Protein AF-A0A812F2Q0-F1 (afdb_monomer)

pLDDT: mean 74.79, std 16.37, range [39.97, 95.19]

Solvent-accessible surface area (backbone atoms only — not comparable to full-atom values): 11753 Å² total; per-residue (Å²): 131,86,76,84,77,70,73,74,74,80,70,52,67,47,56,51,22,50,25,50,19,53,55,35,49,73,69,35,45,65,54,72,60,91,47,70,68,52,41,53,55,41,50,51,34,50,45,52,21,32,53,25,49,45,48,27,52,53,47,52,49,52,57,48,33,75,75,66,60,50,42,36,89,92,29,67,88,45,78,81,15,58,48,97,73,57,82,46,82,66,73,63,17,56,51,49,48,62,59,44,50,40,46,50,74,87,64,98,86,53,85,76,64,73,84,68,44,54,56,53,52,47,50,50,51,36,54,36,46,77,72,57,79,58,78,42,79,56,94,86,22,41,37,41,77,41,80,47,68,81,55,98,85,46,73,48,77,48,75,50,73,40,61,31,55,26,63,54,55,46,50,58,49,53,51,53,51,50,50,52,42,54,55,43,26,77,78,38,77,85,58,74,85,75,80,57,82,76,87,125

Mean predicted aligned error: 9.89 Å

Foldseek 3Di:
DDPPPPPPPPPDLLLVLLLQLVQLLVQAFFADDPDPVNVVSNLVSLLSNLVSLLSSQLSVLVVCCVPLVQFDPVCSLPLVRGDPPCPDPDPSSVLSVLLNQQSDDDDPPDDPPVVRHCSLVSSQLNVDSVVDDQWDADPQWTKGWGWDDPDPPDIDIDIDIGRTRSVVSVSSSVSSLVSSQVNVCVVPVPDDRDNDHPPD

Nearest PDB structures (foldseek):
  5vxj-assembly3_E  TM=2.553E-01  e=5.511E-01  Shigella flexneri
  7x8v-assembly5_E  TM=3.077E-01  e=9.193E+00  Oryza sativa Japonica Group

Secondary structure (DSSP, 8-state):
------------HHHHHHHHHHHHHHHS-SS--SSHHHHHHHHHHHHHHHHHHHHHHHHHHHHHHHHH--B-TTTTTSGGGB-S-----SHHHHHHHHHHHTTPPPPTTS---TTT--HHHHHHHHHHHHHS---EEETTEEEEEEEEESSSS-EEEEEEEES-HHHHHHHHHHHHHHHHHHHHHHH-TT----------

Sequence (200 aa):
MPENSKLRQKVDPLTFKITAANYVLTNIAKKLPNNIAEKNNLELHVQEFLFFASGAIEVIKREINSRFEIFDKENVFYIYGLKKRLLDDGIQGKIKETISNYFST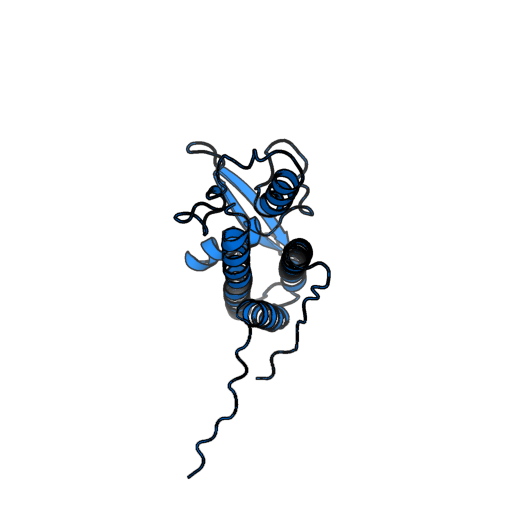PEYNYELDTKNSSLWRLQTLRNQAMHGNIIKIIRNKLHFKYTIRTDKEHVIIFVESTENPYRYFKQLFDELCNFIINTKKIMNSNYKLKIKPLQI

Organism: NCBI:txid1407055

Structure (mmCIF, N/CA/C/O backbone):
data_AF-A0A812F2Q0-F1
#
_entry.id   AF-A0A812F2Q0-F1
#
loop_
_atom_site.group_PDB
_atom_site.id
_atom_site.type_symbol
_atom_site.label_atom_id
_atom_site.label_alt_id
_atom_site.label_comp_id
_atom_site.label_asym_id
_atom_site.label_entity_id
_atom_site.label_seq_id
_atom_site.pdbx_PDB_ins_code
_atom_site.Cartn_x
_atom_site.Cartn_y
_atom_site.Cartn_z
_atom_site.occupancy
_atom_site.B_iso_or_equiv
_atom_site.auth_seq_id
_atom_site.auth_comp_id
_atom_site.auth_asym_id
_atom_site.auth_atom_id
_atom_site.pdbx_PDB_model_num
ATOM 1 N N . MET A 1 1 ? 6.100 -42.824 22.167 1.00 42.69 1 MET A N 1
ATOM 2 C CA . MET A 1 1 ? 6.986 -41.905 21.418 1.00 42.69 1 MET A CA 1
ATOM 3 C C . MET A 1 1 ? 6.477 -40.494 21.664 1.00 42.69 1 MET A C 1
ATOM 5 O O . MET A 1 1 ? 5.283 -40.302 21.476 1.00 42.69 1 MET A O 1
ATOM 9 N N . PRO A 1 2 ? 7.286 -39.540 22.151 1.00 40.69 2 PRO A N 1
ATOM 10 C CA . PRO A 1 2 ? 6.815 -38.173 22.312 1.00 40.69 2 PRO A CA 1
ATOM 11 C C . PRO A 1 2 ? 6.783 -37.523 20.927 1.00 40.69 2 PRO A C 1
ATOM 13 O O . PRO A 1 2 ? 7.822 -37.309 20.304 1.00 40.69 2 PRO A O 1
ATOM 16 N N . GLU A 1 3 ? 5.582 -37.281 20.411 1.00 45.69 3 GLU A N 1
ATOM 17 C CA . GLU A 1 3 ? 5.403 -36.515 19.185 1.00 45.69 3 GLU A CA 1
ATOM 18 C C . GLU A 1 3 ? 5.940 -35.100 19.394 1.00 45.69 3 GLU A C 1
ATOM 20 O O . GLU A 1 3 ? 5.649 -34.434 20.388 1.00 45.69 3 GLU A O 1
ATOM 25 N N . ASN A 1 4 ? 6.758 -34.668 18.439 1.00 45.00 4 ASN A N 1
ATOM 26 C CA . ASN A 1 4 ? 7.365 -33.351 18.357 1.00 45.00 4 ASN A CA 1
ATOM 27 C C . ASN A 1 4 ? 6.297 -32.245 18.341 1.00 45.00 4 ASN A C 1
ATOM 29 O O . ASN A 1 4 ? 5.974 -31.687 17.293 1.00 45.00 4 ASN A O 1
ATOM 33 N N . SER A 1 5 ? 5.817 -31.844 19.515 1.00 44.44 5 SER A N 1
ATOM 34 C CA . SER A 1 5 ? 5.114 -30.585 19.745 1.00 44.44 5 SER A CA 1
ATOM 35 C C . SER A 1 5 ? 6.112 -29.422 19.734 1.00 44.44 5 SER A C 1
ATOM 37 O O . SER A 1 5 ? 6.176 -28.593 20.641 1.00 44.44 5 SER A O 1
ATOM 39 N N . LYS A 1 6 ? 6.900 -29.304 18.656 1.00 46.91 6 LYS A N 1
ATOM 40 C CA . LYS A 1 6 ? 7.473 -28.008 18.301 1.00 46.91 6 LYS A CA 1
ATOM 41 C C . LYS A 1 6 ? 6.288 -27.131 17.931 1.00 46.91 6 LYS A C 1
ATOM 43 O O . LYS A 1 6 ? 5.800 -27.184 16.806 1.00 46.91 6 LYS A O 1
ATOM 48 N N . LEU A 1 7 ? 5.800 -26.393 18.929 1.00 44.78 7 LEU A N 1
ATOM 49 C CA . LEU A 1 7 ? 4.941 -25.224 18.813 1.00 44.78 7 LEU A CA 1
ATOM 50 C C . LEU A 1 7 ? 5.242 -24.537 17.479 1.00 44.78 7 LEU A C 1
ATOM 52 O O . LEU A 1 7 ? 6.236 -23.819 17.363 1.00 44.78 7 LEU A O 1
ATOM 56 N N . ARG A 1 8 ? 4.406 -24.768 16.457 1.00 48.12 8 ARG A N 1
ATOM 57 C CA . ARG A 1 8 ? 4.365 -23.868 15.307 1.00 48.12 8 ARG A CA 1
ATOM 58 C C . ARG A 1 8 ? 3.997 -22.532 15.924 1.00 48.12 8 ARG A C 1
ATOM 60 O O . ARG A 1 8 ? 2.848 -22.353 16.325 1.00 48.12 8 ARG A O 1
ATOM 67 N N . GLN A 1 9 ? 4.976 -21.643 16.104 1.00 51.03 9 GLN A N 1
ATOM 68 C CA . GLN A 1 9 ? 4.694 -20.275 16.510 1.00 51.03 9 GLN A CA 1
ATOM 69 C C . GLN A 1 9 ? 3.650 -19.770 15.526 1.00 51.03 9 GLN A C 1
ATOM 71 O O . GLN A 1 9 ? 3.905 -19.691 14.325 1.00 51.03 9 GLN A O 1
ATOM 76 N N . LYS A 1 10 ? 2.436 -19.541 16.025 1.00 62.75 10 LYS A N 1
ATOM 77 C CA . LYS A 1 10 ? 1.332 -19.040 15.222 1.00 62.75 10 LYS A CA 1
ATOM 78 C C . LYS A 1 10 ? 1.713 -17.608 14.871 1.00 62.75 10 LYS A C 1
ATOM 80 O O . LYS A 1 10 ? 1.529 -16.704 15.680 1.00 62.75 10 LYS A O 1
ATOM 85 N N . VAL A 1 11 ? 2.369 -17.432 13.725 1.00 69.06 11 VAL A N 1
ATOM 86 C CA . VAL A 1 11 ? 2.773 -16.111 13.252 1.00 69.06 11 VAL A CA 1
ATOM 87 C C . VAL A 1 11 ? 1.492 -15.339 12.985 1.00 69.06 11 VAL A C 1
ATOM 89 O O . VAL A 1 11 ? 0.628 -15.787 12.232 1.00 69.06 11 VAL A O 1
ATOM 92 N N . ASP A 1 12 ? 1.357 -14.202 13.656 1.00 86.31 12 ASP A N 1
ATOM 93 C CA . ASP A 1 12 ? 0.260 -13.272 13.438 1.00 86.31 12 ASP A CA 1
ATOM 94 C C . ASP A 1 12 ? 0.170 -12.920 11.935 1.00 86.31 12 ASP A C 1
ATOM 96 O O . ASP A 1 12 ? 1.178 -12.493 11.358 1.00 86.31 12 ASP A O 1
ATOM 100 N N . PRO A 1 13 ? -0.992 -13.107 11.274 1.00 89.25 13 PRO A N 1
ATOM 101 C CA . PRO A 1 13 ? -1.121 -12.902 9.833 1.00 89.25 13 PRO A CA 1
ATOM 102 C C . PRO A 1 13 ? -0.697 -11.506 9.377 1.00 89.25 13 PRO A C 1
ATOM 104 O O . PRO A 1 13 ? -0.083 -11.371 8.320 1.00 89.25 13 PRO A O 1
ATOM 107 N N . LEU A 1 14 ? -0.984 -10.473 10.175 1.00 89.94 14 LEU A N 1
ATOM 108 C CA . LEU A 1 14 ? -0.588 -9.102 9.867 1.00 89.94 14 LEU A CA 1
ATOM 109 C C . LEU A 1 14 ? 0.938 -8.961 9.881 1.00 89.94 14 LEU A C 1
ATOM 111 O O . LEU A 1 14 ? 1.524 -8.458 8.924 1.00 89.94 14 LEU A O 1
ATOM 115 N N . THR A 1 15 ? 1.583 -9.468 10.932 1.00 89.69 15 THR A N 1
ATOM 116 C CA . THR A 1 15 ? 3.045 -9.491 11.062 1.00 89.69 15 THR A CA 1
ATOM 117 C C . THR A 1 15 ? 3.696 -10.231 9.895 1.00 89.69 15 THR A C 1
ATOM 119 O O . THR A 1 15 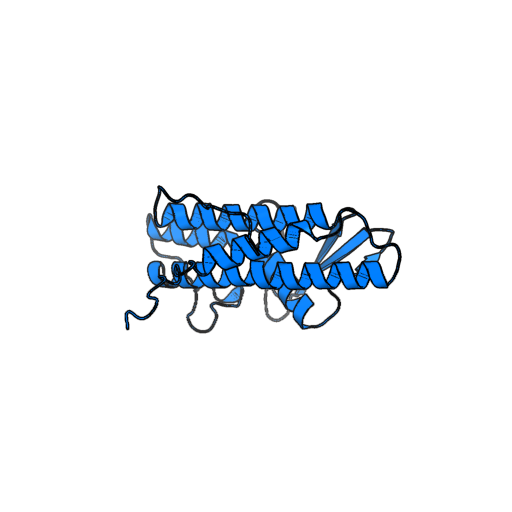? 4.632 -9.709 9.295 1.00 89.69 15 THR A O 1
ATOM 122 N N . PHE A 1 16 ? 3.167 -11.397 9.510 1.00 91.19 16 PHE A N 1
ATOM 123 C CA . PHE A 1 16 ? 3.653 -12.133 8.341 1.00 91.19 16 PHE A CA 1
ATOM 124 C C . PHE A 1 16 ? 3.562 -11.296 7.058 1.00 91.19 16 PHE A C 1
ATOM 126 O O . PHE A 1 16 ? 4.553 -11.173 6.340 1.00 91.19 16 PHE A O 1
ATOM 133 N N . LYS A 1 17 ? 2.400 -10.687 6.780 1.00 93.44 17 LYS A N 1
ATOM 134 C CA . LYS A 1 17 ? 2.189 -9.882 5.566 1.00 93.44 17 LYS A CA 1
ATOM 135 C C . LYS A 1 17 ? 3.136 -8.683 5.496 1.00 93.44 17 LYS A C 1
ATOM 137 O O . LYS A 1 17 ? 3.714 -8.439 4.442 1.00 93.44 17 LYS A O 1
ATOM 142 N N . ILE A 1 18 ? 3.335 -7.972 6.605 1.00 93.12 18 ILE A N 1
ATOM 143 C CA . ILE A 1 18 ? 4.242 -6.815 6.663 1.00 93.12 18 ILE A CA 1
ATOM 144 C C . ILE A 1 18 ? 5.696 -7.254 6.480 1.00 93.12 18 ILE A C 1
ATOM 146 O O . ILE A 1 18 ? 6.428 -6.643 5.706 1.00 93.12 18 ILE A O 1
ATOM 150 N N . THR A 1 19 ? 6.118 -8.320 7.164 1.00 92.56 19 THR A N 1
ATOM 151 C CA . THR A 1 19 ? 7.482 -8.846 7.047 1.00 92.56 19 THR A CA 1
ATOM 152 C C . THR A 1 19 ? 7.767 -9.352 5.630 1.00 92.56 19 THR A C 1
ATOM 154 O O . THR A 1 19 ? 8.831 -9.049 5.092 1.00 92.56 19 THR A O 1
ATOM 157 N N . ALA A 1 20 ? 6.815 -10.032 4.986 1.00 93.94 20 ALA A N 1
ATOM 158 C CA . ALA A 1 20 ? 6.937 -10.469 3.595 1.00 93.94 20 ALA A CA 1
ATOM 159 C C . ALA A 1 20 ? 6.982 -9.290 2.610 1.00 93.94 20 ALA A C 1
ATOM 161 O O . ALA A 1 20 ? 7.861 -9.248 1.753 1.00 93.94 20 ALA A O 1
ATOM 162 N N . ALA A 1 21 ? 6.107 -8.291 2.769 1.00 94.44 21 ALA A N 1
ATOM 163 C CA . ALA A 1 21 ? 6.141 -7.078 1.952 1.00 94.44 21 ALA A CA 1
ATOM 164 C C . ALA A 1 21 ? 7.482 -6.338 2.087 1.00 94.44 21 ALA A C 1
ATOM 166 O O . ALA A 1 21 ? 8.062 -5.937 1.082 1.00 94.44 21 ALA A O 1
ATOM 167 N N . ASN A 1 22 ? 8.011 -6.214 3.309 1.00 95.19 22 ASN A N 1
ATOM 168 C CA . ASN A 1 22 ? 9.321 -5.609 3.546 1.00 95.19 22 ASN A CA 1
ATOM 169 C C . ASN A 1 22 ? 10.452 -6.404 2.881 1.00 95.19 22 ASN A C 1
ATOM 171 O O . ASN A 1 22 ? 11.348 -5.810 2.293 1.00 95.19 22 ASN A O 1
ATOM 175 N N . TYR A 1 23 ? 10.412 -7.737 2.955 1.00 94.38 23 TYR A N 1
ATOM 176 C CA . TYR A 1 23 ? 11.397 -8.593 2.294 1.00 94.38 23 TYR A CA 1
ATOM 177 C C . TYR A 1 23 ? 11.394 -8.375 0.775 1.00 94.38 23 TYR A C 1
ATOM 179 O O . TYR A 1 23 ? 12.430 -8.050 0.200 1.00 94.38 23 TYR A O 1
ATOM 187 N N . VAL A 1 24 ? 10.224 -8.445 0.133 1.00 94.62 24 VAL A N 1
ATOM 188 C CA . VAL A 1 24 ? 10.102 -8.225 -1.317 1.00 94.62 24 VAL A CA 1
ATOM 189 C C . VAL A 1 24 ? 10.513 -6.803 -1.707 1.00 94.62 24 VAL A C 1
ATOM 191 O O . VAL A 1 24 ? 11.194 -6.615 -2.713 1.00 94.62 24 VAL A O 1
ATOM 194 N N . LEU A 1 25 ? 10.177 -5.797 -0.891 1.00 94.94 25 LEU A N 1
ATOM 195 C CA . LEU A 1 25 ? 10.596 -4.412 -1.112 1.00 94.94 25 LEU A CA 1
ATOM 196 C C . LEU A 1 25 ? 12.120 -4.286 -1.243 1.00 94.94 25 LEU A C 1
ATOM 198 O O . LEU A 1 25 ? 12.587 -3.500 -2.066 1.00 94.94 25 LEU A O 1
ATOM 202 N N . THR A 1 26 ? 12.903 -5.067 -0.489 1.00 93.69 26 THR A N 1
ATOM 203 C CA . THR A 1 26 ? 14.373 -5.033 -0.608 1.00 93.69 26 THR A CA 1
ATOM 204 C C . THR A 1 26 ? 14.897 -5.534 -1.957 1.00 93.69 26 THR A C 1
ATOM 206 O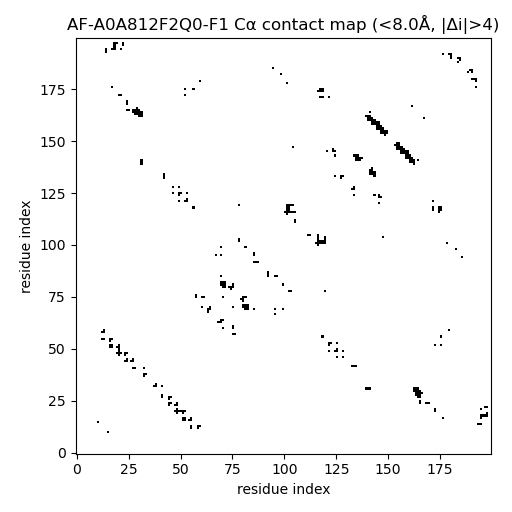 O . THR A 1 26 ? 16.003 -5.154 -2.340 1.00 93.69 26 THR A O 1
ATOM 209 N N . ASN A 1 27 ? 14.090 -6.296 -2.703 1.00 94.50 27 ASN A N 1
ATOM 210 C CA . ASN A 1 27 ? 14.426 -6.829 -4.025 1.00 94.50 27 ASN A CA 1
ATOM 211 C C . ASN A 1 27 ? 13.974 -5.918 -5.182 1.00 94.50 27 ASN A C 1
ATOM 213 O O . ASN A 1 27 ? 14.362 -6.135 -6.331 1.00 94.50 27 ASN A O 1
ATOM 217 N N . ILE A 1 28 ? 13.183 -4.873 -4.910 1.00 94.56 28 ILE A N 1
ATOM 218 C CA . ILE A 1 28 ? 12.773 -3.905 -5.934 1.00 94.56 28 ILE A CA 1
ATOM 219 C C . ILE A 1 28 ? 13.986 -3.075 -6.381 1.00 94.56 28 ILE A C 1
ATOM 221 O O . ILE A 1 28 ? 14.715 -2.499 -5.570 1.00 94.56 28 ILE A O 1
ATOM 225 N N . ALA A 1 29 ? 14.183 -2.969 -7.698 1.00 93.62 29 ALA A N 1
ATOM 226 C CA . ALA A 1 29 ? 15.305 -2.238 -8.275 1.00 93.62 29 ALA A CA 1
ATOM 227 C C . ALA A 1 29 ? 15.289 -0.738 -7.910 1.00 93.62 29 ALA A C 1
ATOM 229 O O . ALA A 1 29 ? 14.252 -0.072 -7.902 1.00 93.62 29 ALA A O 1
ATOM 230 N N . LYS A 1 30 ? 16.477 -0.174 -7.657 1.00 94.88 30 LYS A N 1
ATOM 231 C CA . LYS A 1 30 ? 16.670 1.263 -7.363 1.00 94.88 30 LYS A CA 1
ATOM 232 C C . LYS A 1 30 ? 16.789 2.139 -8.612 1.00 94.88 30 LYS A C 1
ATOM 234 O O . LYS A 1 30 ? 16.778 3.361 -8.498 1.00 94.88 30 LYS A O 1
ATOM 239 N N . LYS A 1 31 ? 16.948 1.520 -9.781 1.00 93.75 31 LYS A N 1
ATOM 240 C CA . LYS A 1 31 ? 17.121 2.173 -11.082 1.00 93.75 31 LYS A CA 1
ATOM 241 C C . LYS A 1 31 ? 16.044 1.685 -12.045 1.00 93.75 31 LYS A C 1
ATOM 243 O O . LYS A 1 31 ? 15.408 0.660 -11.799 1.00 93.75 31 LYS A O 1
ATOM 248 N N . LEU A 1 32 ? 15.859 2.426 -13.130 1.00 92.56 32 LEU A N 1
ATOM 249 C CA . LEU A 1 32 ? 14.987 2.025 -14.226 1.00 92.56 32 LEU A CA 1
ATOM 250 C C . LEU A 1 32 ? 15.556 0.794 -14.943 1.00 92.56 32 LEU A C 1
ATOM 252 O O . LEU A 1 32 ? 16.779 0.670 -15.035 1.00 92.56 32 LEU A O 1
ATOM 256 N N . PRO A 1 33 ? 14.690 -0.103 -15.441 1.00 91.62 33 PRO A N 1
ATOM 257 C CA . PRO A 1 33 ? 15.137 -1.245 -16.219 1.00 91.62 33 PRO A CA 1
ATOM 258 C C . PRO A 1 33 ? 15.659 -0.780 -17.584 1.00 91.62 33 PRO A C 1
ATOM 260 O O . PRO A 1 33 ? 15.035 0.049 -18.248 1.00 91.62 33 PRO A O 1
ATOM 263 N N . ASN A 1 34 ? 16.783 -1.341 -18.016 1.00 91.00 34 ASN A N 1
ATOM 264 C CA . ASN A 1 34 ? 17.424 -1.027 -19.298 1.00 91.00 34 ASN A CA 1
ATOM 265 C C . ASN A 1 34 ? 17.001 -1.985 -20.419 1.00 91.00 34 ASN A C 1
ATOM 267 O O . ASN A 1 34 ? 17.224 -1.714 -21.596 1.00 91.00 34 ASN A O 1
ATOM 271 N N . ASN A 1 35 ? 16.409 -3.124 -20.061 1.00 91.25 35 ASN A N 1
ATOM 272 C CA . ASN A 1 35 ? 15.985 -4.167 -20.988 1.00 91.25 35 ASN A CA 1
ATOM 273 C C . ASN A 1 35 ? 14.694 -4.852 -20.503 1.00 91.25 35 ASN A C 1
ATOM 275 O O . ASN A 1 35 ? 14.216 -4.626 -19.388 1.00 91.25 35 ASN A O 1
ATOM 279 N N . ILE A 1 36 ? 14.118 -5.695 -21.365 1.00 89.69 36 ILE A N 1
ATOM 280 C CA . ILE A 1 36 ? 12.852 -6.394 -21.100 1.00 89.69 36 ILE A CA 1
ATOM 281 C C . ILE A 1 36 ? 12.971 -7.343 -19.898 1.00 89.69 36 ILE A C 1
ATOM 283 O O . ILE A 1 36 ? 12.040 -7.426 -19.104 1.00 89.69 36 ILE A O 1
ATOM 287 N N . ALA A 1 37 ? 14.110 -8.019 -19.719 1.00 92.31 37 ALA A N 1
ATOM 288 C CA . ALA A 1 37 ? 14.309 -8.935 -18.597 1.00 92.31 37 ALA A CA 1
ATOM 289 C C . ALA A 1 37 ? 14.300 -8.195 -17.247 1.00 92.31 37 ALA A C 1
ATOM 291 O O . ALA A 1 37 ? 13.588 -8.596 -16.328 1.00 92.31 37 ALA A O 1
ATOM 292 N N . GLU A 1 38 ? 15.013 -7.070 -17.147 1.00 92.94 38 GLU A N 1
ATOM 293 C CA . GLU A 1 38 ? 14.992 -6.195 -15.969 1.00 92.94 38 GLU A CA 1
ATOM 294 C C . GLU A 1 38 ? 13.593 -5.635 -15.705 1.00 92.94 38 GLU A C 1
ATOM 296 O O . GLU A 1 38 ? 13.174 -5.543 -14.550 1.00 92.94 38 GLU A O 1
ATOM 301 N N . LYS A 1 39 ? 12.849 -5.294 -16.765 1.00 90.75 39 LYS A N 1
ATOM 302 C CA . LYS A 1 39 ? 11.467 -4.823 -16.643 1.00 90.75 39 LYS A CA 1
ATOM 303 C C . LYS A 1 39 ? 10.562 -5.915 -16.068 1.00 90.75 39 LYS A C 1
ATOM 305 O O . LYS A 1 39 ? 9.849 -5.647 -15.106 1.00 90.75 39 LYS A O 1
ATOM 310 N N . ASN A 1 40 ? 10.623 -7.129 -16.610 1.00 89.50 40 ASN A N 1
ATOM 311 C CA . ASN A 1 40 ? 9.819 -8.259 -16.141 1.00 89.50 40 ASN A CA 1
ATOM 312 C C . ASN A 1 40 ? 10.161 -8.620 -14.688 1.00 89.50 40 ASN A C 1
ATOM 314 O O . ASN A 1 40 ? 9.268 -8.847 -13.877 1.00 89.50 40 ASN A O 1
ATOM 318 N N . ASN A 1 41 ? 11.450 -8.610 -14.336 1.00 91.88 41 ASN A N 1
ATOM 319 C CA . ASN A 1 41 ? 11.901 -8.849 -12.967 1.00 91.88 41 ASN A CA 1
ATOM 320 C C . ASN A 1 41 ? 11.409 -7.763 -11.996 1.00 91.88 41 ASN A C 1
ATOM 322 O O . ASN A 1 41 ? 11.034 -8.052 -10.860 1.00 91.88 41 ASN A O 1
ATOM 326 N N . LEU A 1 42 ? 11.391 -6.502 -12.432 1.00 92.56 42 LEU A N 1
ATOM 327 C CA . LEU A 1 42 ? 10.824 -5.415 -11.643 1.00 92.56 42 LEU A CA 1
ATOM 328 C C . LEU A 1 42 ? 9.309 -5.581 -11.462 1.00 92.56 42 LEU A C 1
ATOM 330 O O . LEU A 1 42 ? 8.814 -5.417 -10.350 1.00 92.56 42 LEU A O 1
ATOM 334 N N . GLU A 1 43 ? 8.576 -5.910 -12.527 1.00 90.50 43 GLU A N 1
ATOM 335 C CA . GLU A 1 43 ? 7.129 -6.139 -12.463 1.00 90.50 43 GLU A CA 1
ATOM 336 C C . GLU A 1 43 ? 6.771 -7.293 -11.520 1.00 90.50 43 GLU A C 1
ATOM 338 O O . GLU A 1 43 ? 5.844 -7.135 -10.728 1.00 90.50 43 GLU A O 1
ATOM 343 N N . LEU A 1 44 ? 7.537 -8.391 -11.528 1.00 91.62 44 LEU A N 1
ATOM 344 C CA . LEU A 1 44 ? 7.347 -9.524 -10.617 1.00 91.62 44 LEU A CA 1
ATOM 345 C C . LEU A 1 44 ? 7.456 -9.099 -9.144 1.00 91.62 44 LEU A C 1
ATOM 347 O O . LEU A 1 44 ? 6.520 -9.292 -8.370 1.00 91.62 44 LEU A O 1
ATOM 351 N N . HIS A 1 45 ? 8.558 -8.450 -8.759 1.00 93.88 45 HIS A N 1
ATOM 352 C CA . HIS A 1 45 ? 8.737 -7.996 -7.376 1.00 93.88 45 HIS A CA 1
ATOM 353 C C . HIS A 1 45 ? 7.696 -6.946 -6.969 1.00 93.88 45 HIS A C 1
ATOM 355 O O . HIS A 1 45 ? 7.239 -6.926 -5.827 1.00 93.88 45 HIS A O 1
ATOM 361 N N . VAL A 1 46 ? 7.277 -6.078 -7.894 1.00 91.88 46 VAL A N 1
ATOM 362 C CA . VAL A 1 46 ? 6.193 -5.120 -7.641 1.00 91.88 46 VAL A CA 1
ATOM 363 C C . VAL A 1 46 ? 4.861 -5.837 -7.416 1.00 91.88 46 VAL A C 1
ATOM 365 O O . VAL A 1 46 ? 4.137 -5.481 -6.487 1.00 91.88 46 VAL A O 1
ATOM 368 N N . GLN A 1 47 ? 4.535 -6.860 -8.208 1.00 90.75 47 GLN A N 1
ATOM 369 C CA . GLN A 1 47 ? 3.332 -7.676 -8.021 1.00 90.75 47 GLN A CA 1
ATOM 370 C C . GLN A 1 47 ? 3.328 -8.372 -6.657 1.00 90.75 47 GLN A C 1
ATOM 372 O O . GLN A 1 47 ? 2.345 -8.276 -5.919 1.00 90.75 47 GLN A O 1
ATOM 377 N N . GLU A 1 48 ? 4.433 -9.022 -6.295 1.00 92.69 48 GLU A N 1
ATOM 378 C CA . GLU A 1 48 ? 4.593 -9.693 -5.003 1.00 92.69 48 GLU A CA 1
ATOM 379 C C . GLU A 1 48 ? 4.483 -8.709 -3.831 1.00 92.69 48 GLU A C 1
ATOM 381 O O . GLU A 1 48 ? 3.751 -8.958 -2.867 1.00 92.69 48 GLU A O 1
ATOM 386 N N . PHE A 1 49 ? 5.144 -7.551 -3.929 1.00 94.62 49 PHE A N 1
ATOM 387 C CA . PHE A 1 49 ? 5.052 -6.490 -2.930 1.00 94.62 49 PHE A CA 1
ATOM 388 C C . PHE A 1 49 ? 3.599 -6.047 -2.741 1.00 94.62 49 PHE A C 1
ATOM 390 O O . PHE A 1 49 ? 3.096 -6.027 -1.615 1.00 94.62 49 PHE A O 1
ATOM 397 N N . LEU A 1 50 ? 2.898 -5.741 -3.838 1.00 91.56 50 LEU A N 1
ATOM 398 C CA . LEU A 1 50 ? 1.505 -5.294 -3.809 1.00 91.56 50 LEU A CA 1
ATOM 399 C C . LEU A 1 50 ? 0.566 -6.370 -3.257 1.00 91.56 50 LEU A C 1
ATOM 401 O O . LEU A 1 50 ? -0.384 -6.030 -2.546 1.00 91.56 50 LEU A O 1
ATOM 405 N N . PHE A 1 51 ? 0.834 -7.649 -3.530 1.00 90.56 51 PHE A N 1
ATOM 406 C CA . PHE A 1 51 ? 0.087 -8.772 -2.970 1.00 90.56 51 PHE A CA 1
ATOM 407 C C . PHE A 1 51 ? 0.206 -8.828 -1.441 1.00 90.56 51 PHE A C 1
ATOM 409 O O . PHE A 1 51 ? -0.808 -8.904 -0.737 1.00 90.56 51 PHE A O 1
ATOM 416 N N . PHE A 1 52 ? 1.425 -8.752 -0.899 1.00 92.75 52 PHE A N 1
ATOM 417 C CA . PHE A 1 52 ? 1.629 -8.785 0.550 1.00 92.75 52 PHE A CA 1
ATOM 418 C C . PHE A 1 52 ? 1.144 -7.505 1.240 1.00 92.75 52 PHE A C 1
ATOM 420 O O . PHE A 1 52 ? 0.435 -7.598 2.246 1.00 92.75 52 PHE A O 1
ATOM 427 N N . ALA A 1 53 ? 1.450 -6.331 0.680 1.00 91.88 53 ALA A N 1
ATOM 428 C CA . ALA A 1 53 ? 1.036 -5.036 1.215 1.00 91.88 53 ALA A CA 1
ATOM 429 C C . ALA A 1 53 ? -0.495 -4.894 1.248 1.00 91.88 53 ALA A C 1
ATOM 431 O O . ALA A 1 53 ? -1.064 -4.533 2.278 1.00 91.88 53 ALA A O 1
ATOM 432 N N . SER A 1 54 ? -1.185 -5.269 0.165 1.00 86.81 54 SER A N 1
ATOM 433 C CA . SER A 1 54 ? -2.655 -5.263 0.135 1.00 86.81 54 SER A CA 1
ATOM 434 C C . SER A 1 54 ? -3.244 -6.290 1.100 1.00 86.81 54 SER A C 1
ATOM 436 O O . SER A 1 54 ? -4.217 -5.997 1.790 1.00 86.81 54 SER A O 1
ATOM 438 N N . GLY A 1 55 ? -2.613 -7.461 1.236 1.00 88.25 55 GLY A N 1
ATOM 439 C CA . GLY A 1 55 ? -3.009 -8.4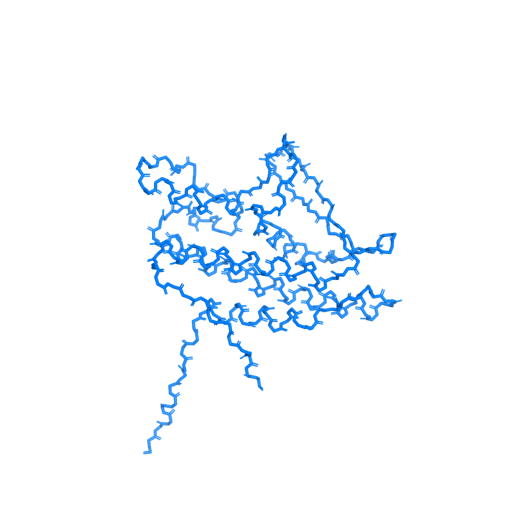58 2.228 1.00 88.25 55 GLY A CA 1
ATOM 440 C C . GLY A 1 55 ? -2.907 -7.950 3.672 1.00 88.25 55 GLY A C 1
ATOM 441 O O . GLY A 1 55 ? -3.768 -8.268 4.489 1.00 88.25 55 GLY A O 1
ATOM 442 N N . ALA A 1 56 ? -1.904 -7.129 4.001 1.00 90.19 56 ALA A N 1
ATOM 443 C CA . ALA A 1 56 ? -1.822 -6.483 5.314 1.00 90.19 56 ALA A CA 1
ATOM 444 C C . ALA A 1 56 ? -3.008 -5.530 5.548 1.00 90.19 56 ALA A C 1
ATOM 446 O O . ALA A 1 56 ? -3.595 -5.547 6.632 1.00 90.19 56 ALA A O 1
ATOM 447 N N . ILE A 1 57 ? -3.403 -4.763 4.520 1.00 86.19 57 ILE A N 1
ATOM 448 C CA . ILE A 1 57 ? -4.588 -3.891 4.562 1.00 86.19 57 ILE A CA 1
ATOM 449 C C . ILE A 1 57 ? -5.860 -4.711 4.811 1.00 86.19 57 ILE A C 1
ATOM 451 O O . ILE A 1 57 ? -6.695 -4.323 5.624 1.00 86.19 57 ILE A O 1
ATOM 455 N N . GLU A 1 58 ? -6.018 -5.859 4.154 1.00 84.06 58 GLU A N 1
ATOM 456 C CA . GLU A 1 58 ? -7.179 -6.733 4.365 1.00 84.06 58 GLU A CA 1
ATOM 457 C C . GLU A 1 58 ? -7.261 -7.261 5.802 1.00 84.06 58 GLU A C 1
ATOM 459 O O . GLU A 1 58 ? -8.340 -7.256 6.399 1.00 84.06 58 GLU A O 1
ATOM 464 N N . VAL A 1 59 ? -6.132 -7.688 6.379 1.00 87.75 59 VAL A N 1
ATOM 465 C CA . VAL A 1 59 ? -6.090 -8.186 7.762 1.00 87.75 59 VAL A CA 1
ATOM 466 C C . VAL A 1 59 ? -6.476 -7.079 8.743 1.00 87.75 59 VAL A C 1
ATOM 468 O O . VAL A 1 59 ? -7.394 -7.272 9.539 1.00 87.75 59 VAL A O 1
ATOM 471 N N . ILE A 1 60 ? -5.847 -5.900 8.656 1.00 85.56 60 ILE A N 1
ATOM 472 C CA . ILE A 1 60 ? -6.156 -4.795 9.575 1.00 85.56 60 ILE A CA 1
ATOM 473 C C . ILE A 1 60 ? -7.585 -4.274 9.380 1.00 85.56 60 ILE A C 1
ATOM 475 O O . ILE A 1 60 ? -8.247 -3.963 10.364 1.00 85.56 60 ILE A O 1
ATOM 479 N N . LYS A 1 61 ? -8.120 -4.257 8.151 1.00 81.31 61 LYS A N 1
ATOM 480 C CA . LYS A 1 61 ? -9.528 -3.906 7.896 1.00 81.31 61 LYS A CA 1
ATOM 481 C C . LYS A 1 61 ? -10.496 -4.834 8.624 1.00 81.31 61 LYS A C 1
ATOM 483 O O . LYS A 1 61 ? -11.457 -4.348 9.214 1.00 81.31 61 LYS A O 1
ATOM 488 N N . ARG A 1 62 ? -10.254 -6.151 8.620 1.00 81.06 62 ARG A N 1
ATOM 489 C CA . ARG A 1 62 ? -11.097 -7.113 9.356 1.00 81.06 62 ARG A CA 1
ATOM 490 C C . ARG A 1 62 ? -11.062 -6.857 10.860 1.00 81.06 62 ARG A C 1
ATOM 492 O O . ARG A 1 62 ? -12.105 -6.905 11.503 1.00 81.06 62 ARG A O 1
ATOM 499 N N . GLU A 1 63 ? -9.889 -6.547 11.404 1.00 83.56 63 GLU A N 1
ATOM 500 C CA . GLU A 1 63 ? -9.747 -6.205 12.821 1.00 83.56 63 GLU A CA 1
ATOM 501 C C . GLU A 1 63 ? -10.393 -4.863 13.195 1.00 83.56 63 GLU A C 1
ATOM 503 O O . GLU A 1 63 ? -11.002 -4.741 14.253 1.00 83.56 63 GLU A O 1
ATOM 508 N N . ILE A 1 64 ? -10.279 -3.848 12.333 1.00 80.12 64 ILE A N 1
ATOM 509 C CA . ILE A 1 64 ? -11.004 -2.582 12.488 1.00 80.12 64 ILE A CA 1
ATOM 510 C C . ILE A 1 64 ? -12.502 -2.868 12.509 1.00 80.12 64 ILE A C 1
ATOM 512 O O . ILE A 1 64 ? -13.212 -2.394 13.395 1.00 80.12 64 ILE A O 1
ATOM 516 N N . ASN A 1 65 ? -12.986 -3.658 11.549 1.00 75.38 65 ASN A N 1
ATOM 517 C CA . ASN A 1 65 ? -14.412 -3.888 11.394 1.00 75.38 65 ASN A CA 1
ATOM 518 C C . ASN A 1 65 ? -15.009 -4.704 12.542 1.00 75.38 65 ASN A C 1
ATOM 520 O O . ASN A 1 65 ? -16.152 -4.459 12.910 1.00 75.38 65 ASN A O 1
ATOM 524 N N . SER A 1 66 ? -14.244 -5.620 13.143 1.00 77.88 66 SER A N 1
ATOM 525 C CA . SER A 1 66 ? -14.702 -6.375 14.315 1.00 77.88 66 SER A CA 1
ATOM 526 C C . SER A 1 66 ? -14.860 -5.520 15.575 1.00 77.88 66 SER A C 1
ATOM 528 O O . SER A 1 66 ? -15.532 -5.954 16.506 1.00 77.88 66 SER A O 1
ATOM 530 N N . ARG A 1 67 ? -14.258 -4.322 15.621 1.00 77.00 67 ARG A N 1
ATOM 531 C CA . ARG A 1 67 ? -14.340 -3.402 16.769 1.00 77.00 67 ARG A CA 1
ATOM 532 C C . ARG A 1 67 ? -15.223 -2.186 16.531 1.00 77.00 67 ARG A C 1
ATOM 534 O O . ARG A 1 67 ? -15.888 -1.734 17.453 1.00 77.00 67 ARG A O 1
ATOM 541 N N . PHE A 1 68 ? -15.174 -1.624 15.329 1.00 74.31 68 PHE A N 1
ATOM 542 C CA . PHE A 1 68 ? -15.767 -0.319 15.032 1.00 74.31 68 PHE A CA 1
ATOM 543 C C . PHE A 1 68 ? -16.879 -0.380 13.980 1.00 74.31 68 PHE A C 1
ATOM 545 O O . PHE A 1 68 ? -17.554 0.624 13.762 1.00 74.31 68 PHE A O 1
ATOM 552 N N . GLU A 1 69 ? -17.059 -1.524 13.312 1.00 73.44 69 GLU A N 1
ATOM 553 C CA . GLU A 1 69 ? -18.085 -1.743 12.284 1.00 73.44 69 GLU A CA 1
ATOM 554 C C . GLU A 1 69 ? -18.143 -0.668 11.176 1.00 73.44 69 GLU A C 1
ATOM 556 O O . GLU A 1 69 ? -19.224 -0.313 10.697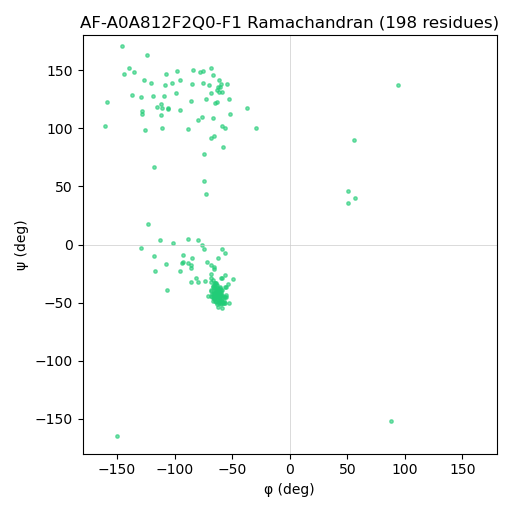 1.00 73.44 69 GLU A O 1
ATOM 561 N N . ILE A 1 70 ? -16.977 -0.139 10.784 1.00 67.56 70 ILE A N 1
ATOM 562 C CA . ILE A 1 70 ? -16.817 0.973 9.827 1.00 67.56 70 ILE A CA 1
ATOM 563 C C . ILE A 1 70 ? -17.096 0.539 8.382 1.00 67.56 70 ILE A C 1
ATOM 565 O O . ILE A 1 70 ? -17.581 1.331 7.573 1.00 67.56 70 ILE A O 1
ATOM 569 N N . PHE A 1 71 ? -16.800 -0.717 8.050 1.00 68.56 71 PHE A N 1
ATOM 570 C CA . PHE A 1 71 ? -16.945 -1.252 6.704 1.00 68.56 71 PHE A CA 1
ATOM 571 C C . PHE A 1 71 ? -18.205 -2.107 6.594 1.00 68.56 71 PHE A C 1
ATOM 573 O O . PHE A 1 71 ? -18.524 -2.916 7.472 1.00 68.56 71 PHE A O 1
ATOM 580 N N . ASP A 1 72 ? -18.915 -1.959 5.484 1.00 62.19 72 ASP A N 1
ATOM 581 C CA . ASP A 1 72 ? -19.962 -2.890 5.095 1.00 62.19 72 ASP A CA 1
ATOM 582 C C . ASP A 1 72 ? -19.371 -4.305 4.956 1.00 62.19 72 ASP A C 1
ATOM 584 O O . ASP A 1 72 ? -18.318 -4.496 4.340 1.00 62.19 72 ASP A O 1
ATOM 588 N N . LYS A 1 73 ? -20.034 -5.296 5.567 1.00 58.00 73 LYS A N 1
ATOM 589 C CA . LYS A 1 73 ? -19.576 -6.693 5.622 1.00 58.00 73 LYS A CA 1
ATOM 590 C C . LYS A 1 73 ? -19.430 -7.293 4.222 1.00 58.00 73 LYS A C 1
ATOM 592 O O . LYS A 1 73 ? -18.556 -8.134 4.029 1.00 58.00 73 LYS A O 1
ATOM 597 N N . GLU A 1 74 ? -20.222 -6.822 3.261 1.00 52.22 74 GLU A N 1
ATOM 598 C CA . GLU A 1 74 ? -20.189 -7.278 1.866 1.00 52.22 74 GLU A CA 1
ATOM 599 C C . GLU A 1 74 ? -19.138 -6.537 1.019 1.00 52.22 74 GLU A C 1
ATOM 601 O O . GLU A 1 74 ? -18.675 -7.061 0.008 1.00 52.22 74 GLU A O 1
ATOM 606 N N . ASN A 1 75 ? -18.686 -5.355 1.460 1.00 52.50 75 ASN A N 1
ATOM 607 C CA . ASN A 1 75 ? -17.833 -4.451 0.679 1.00 52.50 75 ASN A CA 1
ATOM 608 C C . ASN A 1 75 ? -16.498 -4.084 1.355 1.00 52.50 75 ASN A C 1
ATOM 610 O O . ASN A 1 75 ? -15.838 -3.139 0.925 1.00 52.50 75 ASN A O 1
ATOM 614 N N . VAL A 1 76 ? -16.038 -4.844 2.360 1.00 49.03 76 VAL A N 1
ATOM 615 C CA . VAL A 1 76 ? -14.767 -4.604 3.094 1.00 49.03 76 VAL A CA 1
ATOM 616 C C . VAL A 1 76 ? -13.560 -4.383 2.159 1.00 49.03 76 VAL A C 1
ATOM 618 O O . VAL A 1 76 ? -12.616 -3.654 2.489 1.00 49.03 76 VAL A O 1
ATOM 621 N N . PHE A 1 77 ? -13.584 -4.981 0.967 1.00 48.22 77 PHE A N 1
ATOM 622 C CA . PHE A 1 77 ? -12.501 -4.914 -0.017 1.00 48.22 77 PHE A CA 1
ATOM 623 C C . PHE A 1 77 ? -12.547 -3.686 -0.939 1.00 48.22 77 PHE A C 1
ATOM 625 O O . PHE A 1 77 ? -11.516 -3.342 -1.515 1.00 48.22 77 PHE A O 1
ATOM 632 N N . TYR A 1 78 ? -13.680 -2.989 -1.042 1.00 52.84 78 TYR A N 1
ATOM 633 C CA . TYR A 1 78 ? -13.817 -1.790 -1.867 1.00 52.84 78 TYR A CA 1
ATOM 634 C C . TYR A 1 78 ? -13.596 -0.526 -1.032 1.00 52.84 78 TYR A C 1
ATOM 636 O O . TYR A 1 78 ? -14.043 -0.431 0.109 1.00 52.84 78 TYR A O 1
ATOM 644 N N . ILE A 1 79 ? -12.924 0.474 -1.612 1.00 50.81 79 ILE A N 1
ATOM 645 C CA . ILE A 1 79 ? -12.803 1.826 -1.031 1.00 50.81 79 ILE A CA 1
ATOM 646 C C . ILE A 1 79 ? -14.197 2.399 -0.704 1.00 50.81 79 ILE A C 1
ATOM 648 O O . ILE A 1 79 ? -14.386 3.036 0.325 1.00 50.81 79 ILE A O 1
ATOM 652 N N . TYR A 1 80 ? -15.195 2.066 -1.528 1.00 50.59 80 TYR A N 1
ATOM 653 C CA . TYR A 1 80 ? -16.597 2.474 -1.384 1.00 50.59 80 TYR A CA 1
ATOM 654 C C . TYR A 1 80 ? -17.380 1.722 -0.294 1.00 50.59 80 TYR A C 1
ATOM 656 O O . TYR A 1 80 ? -18.561 1.993 -0.106 1.00 50.59 80 TYR A O 1
ATOM 664 N N . GLY A 1 81 ? -16.756 0.777 0.419 1.00 49.47 81 GLY A N 1
ATOM 665 C CA . GLY A 1 81 ? -17.390 0.005 1.492 1.00 49.47 81 GLY A CA 1
ATOM 666 C C . GLY A 1 81 ? -17.483 0.731 2.836 1.00 49.47 81 GLY A C 1
ATOM 667 O O . GLY A 1 81 ? -17.901 0.120 3.818 1.00 49.47 81 GLY A O 1
ATOM 668 N N . LEU A 1 82 ? -17.071 2.000 2.920 1.00 58.53 82 LEU A N 1
ATOM 669 C CA . LEU A 1 82 ? -17.275 2.828 4.110 1.00 58.53 82 LEU A CA 1
ATOM 670 C C . LEU A 1 82 ? -18.782 3.020 4.342 1.00 58.53 82 LEU A C 1
ATOM 672 O O . LEU A 1 82 ? -19.498 3.506 3.464 1.00 58.53 82 LEU A O 1
ATOM 676 N N . LYS A 1 83 ? -19.292 2.637 5.520 1.00 52.88 83 LYS A N 1
ATOM 677 C CA . LYS A 1 83 ? -20.712 2.838 5.843 1.00 52.88 83 LYS A CA 1
ATOM 678 C C . LYS A 1 83 ? -21.049 4.335 5.841 1.00 52.88 83 LYS A C 1
ATOM 680 O O . LYS A 1 83 ? -20.382 5.125 6.500 1.00 52.88 83 LYS A O 1
ATOM 685 N N . LYS A 1 84 ? -22.181 4.707 5.226 1.00 50.16 84 LYS A N 1
ATOM 686 C CA . LYS A 1 84 ? -22.766 6.072 5.226 1.00 50.16 84 LYS A CA 1
ATOM 687 C C . LYS A 1 84 ? -23.102 6.649 6.620 1.00 50.16 84 LYS A C 1
ATOM 689 O O . LYS A 1 84 ? -23.542 7.789 6.705 1.00 50.16 84 LYS A O 1
ATOM 694 N N . ARG A 1 85 ? -22.923 5.893 7.710 1.00 48.31 85 ARG A N 1
ATOM 695 C CA . ARG A 1 85 ? -23.186 6.319 9.096 1.00 48.31 85 ARG A CA 1
ATOM 696 C C . ARG A 1 85 ? -21.898 6.295 9.925 1.00 48.31 85 ARG A C 1
ATOM 698 O O . ARG A 1 85 ? -21.764 5.496 10.843 1.00 48.31 85 ARG A O 1
ATOM 705 N N . LEU A 1 86 ? -20.954 7.175 9.590 1.00 53.28 86 LEU A N 1
ATOM 706 C CA . LEU A 1 86 ? -19.861 7.560 10.500 1.00 53.28 86 LEU A CA 1
ATOM 707 C C . LEU A 1 86 ? -20.350 8.505 11.623 1.00 53.28 86 LEU A C 1
ATOM 709 O O . LEU A 1 86 ? -19.574 8.851 12.505 1.00 53.28 86 LEU A O 1
ATOM 713 N N . LEU A 1 87 ? -21.632 8.895 11.578 1.00 50.78 87 LEU A N 1
ATOM 714 C CA . LEU A 1 87 ? -22.336 9.855 12.439 1.00 50.78 87 LEU A CA 1
ATOM 715 C C . LEU A 1 87 ? -22.624 9.328 13.860 1.00 50.78 87 LEU A C 1
ATOM 717 O O . LEU A 1 87 ? -23.734 9.486 14.359 1.00 50.78 87 LEU A O 1
ATOM 721 N N . ASP A 1 88 ? -21.659 8.673 14.501 1.00 54.94 88 ASP A N 1
ATOM 722 C CA . ASP A 1 88 ? -21.721 8.507 15.955 1.00 54.94 88 ASP A CA 1
ATOM 723 C C . ASP A 1 88 ? -21.103 9.756 16.595 1.00 54.94 88 ASP A C 1
ATOM 725 O O . ASP A 1 88 ? -19.949 10.080 16.316 1.00 54.94 88 ASP A O 1
ATOM 729 N N . ASP A 1 89 ? -21.834 10.463 17.456 1.00 55.22 89 ASP A N 1
ATOM 730 C CA . ASP A 1 89 ? -21.290 11.620 18.172 1.00 55.22 89 ASP A CA 1
ATOM 731 C C . ASP A 1 89 ? -20.210 11.205 19.197 1.00 55.22 89 ASP A C 1
ATOM 733 O O . ASP A 1 89 ? -20.206 10.103 19.754 1.00 55.22 89 ASP A O 1
ATOM 737 N N . GLY A 1 90 ? -19.261 12.104 19.476 1.00 58.25 90 GLY A N 1
ATOM 738 C CA . GLY A 1 90 ? -18.237 11.907 20.509 1.00 58.25 90 GLY A CA 1
ATOM 739 C C . GLY A 1 90 ? -16.964 11.179 20.045 1.00 58.25 90 GLY A C 1
ATOM 740 O O . GLY A 1 90 ? -16.519 11.298 18.905 1.00 58.25 90 GLY A O 1
ATOM 741 N N . ILE A 1 91 ? -16.294 10.477 20.968 1.00 61.38 91 ILE A N 1
ATOM 742 C CA . ILE A 1 91 ? -14.956 9.888 20.738 1.00 61.38 91 ILE A CA 1
ATOM 743 C C . ILE A 1 91 ? -14.993 8.786 19.666 1.00 61.38 91 ILE A C 1
ATOM 745 O O . ILE A 1 91 ? -14.039 8.646 18.899 1.00 61.38 91 ILE A O 1
ATOM 749 N N . GLN A 1 92 ? -16.092 8.029 19.577 1.00 63.19 92 GLN A N 1
ATOM 750 C CA . GLN A 1 92 ? -16.230 6.973 18.572 1.00 63.19 92 GLN A CA 1
ATOM 751 C C . GLN A 1 92 ? -16.320 7.536 17.149 1.00 63.19 92 GLN A C 1
ATOM 753 O O . GLN A 1 92 ? -15.613 7.026 16.282 1.00 63.19 92 GLN A O 1
ATOM 758 N N . GLY A 1 93 ? -17.072 8.618 16.920 1.00 68.50 93 GLY A N 1
ATOM 759 C CA . GLY A 1 93 ? -17.108 9.315 15.629 1.00 68.50 93 GLY A CA 1
ATOM 760 C C . GLY A 1 93 ? -15.728 9.760 15.165 1.00 68.50 93 GLY A C 1
ATOM 761 O O . GLY A 1 93 ? -15.295 9.392 14.076 1.00 68.50 93 GLY A O 1
ATOM 762 N N . LYS A 1 94 ? -14.971 10.435 16.042 1.00 70.94 94 LYS A N 1
ATOM 763 C CA . LYS A 1 94 ? -13.602 10.898 15.742 1.00 70.94 94 LYS A CA 1
ATOM 764 C C . LYS A 1 94 ? -12.652 9.754 15.386 1.00 70.94 94 LYS A C 1
ATOM 766 O O . LYS A 1 94 ? -11.819 9.891 14.490 1.00 70.94 94 LYS A O 1
ATOM 771 N N . ILE A 1 95 ? -12.765 8.614 16.072 1.00 68.88 95 ILE A N 1
ATOM 772 C CA . ILE A 1 95 ? -11.974 7.414 15.766 1.00 68.88 95 ILE A CA 1
ATOM 773 C C . ILE A 1 95 ? -12.351 6.856 14.390 1.00 68.88 95 ILE A C 1
ATOM 775 O O . ILE A 1 95 ? -11.465 6.550 13.589 1.00 68.88 95 ILE A O 1
ATOM 779 N N . LYS A 1 96 ? -13.652 6.738 14.103 1.00 70.62 96 LYS A N 1
ATOM 780 C CA . LYS A 1 96 ? -14.142 6.223 12.821 1.00 70.62 96 LYS A CA 1
ATOM 781 C C . LYS A 1 96 ? -13.752 7.137 11.659 1.00 70.62 96 LYS A C 1
ATOM 783 O O . LYS A 1 96 ? -13.302 6.631 10.634 1.00 70.62 96 LYS A O 1
ATOM 788 N N . GLU A 1 97 ? -13.849 8.451 11.833 1.00 71.12 97 GLU A N 1
ATOM 789 C CA . GLU A 1 97 ? -13.404 9.467 10.874 1.00 71.12 97 GLU A CA 1
ATOM 790 C C . GLU A 1 97 ? -11.893 9.377 10.626 1.00 71.12 97 GLU A C 1
ATOM 792 O O . GLU A 1 97 ? -11.460 9.220 9.486 1.00 71.12 97 GLU A O 1
ATOM 797 N N . THR A 1 98 ? -11.089 9.348 11.696 1.00 73.06 98 THR A N 1
ATOM 798 C CA . THR A 1 98 ? -9.624 9.223 11.602 1.00 73.06 98 TH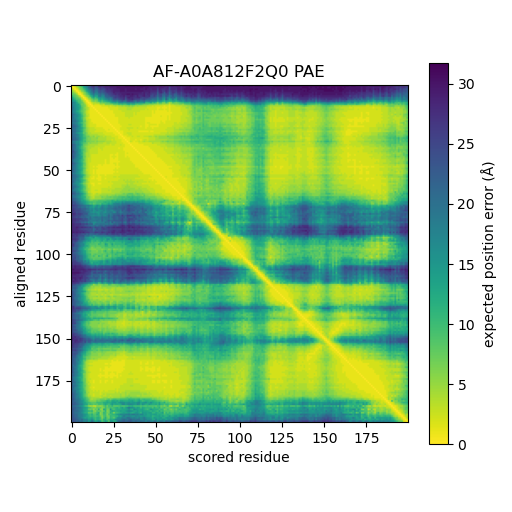R A CA 1
ATOM 799 C C . THR A 1 98 ? -9.215 7.979 10.815 1.00 73.06 98 THR A C 1
ATOM 801 O O . THR A 1 98 ? -8.340 8.057 9.959 1.00 73.06 98 THR A O 1
ATOM 804 N N . ILE A 1 99 ? -9.844 6.828 11.079 1.00 70.69 99 ILE A N 1
ATOM 805 C CA . ILE A 1 99 ? -9.563 5.579 10.357 1.00 70.69 99 ILE A CA 1
ATOM 806 C C . ILE A 1 99 ? -10.039 5.668 8.900 1.00 70.69 99 ILE A C 1
ATOM 808 O O . ILE A 1 99 ? -9.334 5.205 8.004 1.00 70.69 99 ILE A O 1
ATOM 812 N N . SER A 1 100 ? -11.206 6.268 8.654 1.00 69.94 100 SER A N 1
ATOM 813 C CA . SER A 1 100 ? -11.791 6.384 7.312 1.00 69.94 100 SER A CA 1
ATOM 814 C C . SER A 1 100 ? -10.967 7.285 6.394 1.00 69.94 100 SER A C 1
ATOM 816 O O . SER A 1 100 ? -10.795 6.945 5.227 1.00 69.94 100 SER A O 1
ATOM 818 N N . ASN A 1 101 ? -10.361 8.353 6.924 1.00 69.88 101 ASN A N 1
ATOM 819 C CA . ASN A 1 101 ? -9.521 9.281 6.158 1.00 69.88 101 ASN A CA 1
ATOM 820 C C . ASN A 1 101 ? -8.321 8.602 5.474 1.00 69.88 101 ASN A C 1
ATOM 822 O O . ASN A 1 101 ? -7.918 9.013 4.388 1.00 69.88 101 ASN A O 1
ATOM 826 N N . TYR A 1 102 ? -7.799 7.505 6.034 1.00 67.94 102 TYR A N 1
ATOM 827 C CA . TYR A 1 102 ? -6.742 6.709 5.391 1.00 67.94 102 TYR A CA 1
ATOM 828 C C . TYR A 1 102 ? -7.219 5.901 4.175 1.00 67.94 102 TYR A C 1
ATOM 830 O O . TYR A 1 102 ? -6.399 5.388 3.413 1.00 67.94 102 TYR A O 1
ATOM 838 N N . PHE A 1 103 ? -8.530 5.742 4.000 1.00 66.12 103 PHE A N 1
ATOM 839 C CA . PHE A 1 103 ? -9.139 5.052 2.862 1.00 66.12 103 PHE A CA 1
ATOM 840 C C . PHE A 1 103 ? -9.813 6.010 1.883 1.00 66.12 103 PHE A C 1
ATOM 842 O O . PHE A 1 103 ? -10.050 5.619 0.742 1.00 66.12 103 PHE A O 1
ATOM 849 N N . SER A 1 104 ? -10.087 7.245 2.304 1.00 63.50 104 SER A N 1
ATOM 850 C CA . SER A 1 104 ? -10.651 8.284 1.452 1.00 63.50 104 SER A CA 1
ATOM 851 C C . SER A 1 104 ? -9.731 8.590 0.271 1.00 63.50 104 SER A C 1
ATOM 853 O O . SER A 1 104 ? -8.508 8.708 0.408 1.00 63.50 104 SER A O 1
ATOM 855 N N . THR A 1 105 ? -10.336 8.706 -0.907 1.00 61.59 105 THR A N 1
ATOM 856 C CA . THR A 1 105 ? -9.681 9.215 -2.113 1.00 61.59 105 THR A CA 1
ATOM 857 C C . THR A 1 105 ? -9.591 10.739 -2.037 1.00 61.59 105 THR A C 1
ATOM 859 O O . THR A 1 105 ? -10.486 11.349 -1.455 1.00 61.59 105 THR A O 1
ATOM 862 N N . PRO A 1 106 ? -8.558 11.369 -2.618 1.00 59.91 106 PRO A N 1
ATOM 863 C CA . PRO A 1 106 ? -8.444 12.825 -2.618 1.00 59.91 106 PRO A CA 1
ATOM 864 C C . PRO A 1 106 ? -9.651 13.486 -3.306 1.00 59.91 106 PRO A C 1
ATOM 866 O O . PRO A 1 106 ? -10.114 13.006 -4.344 1.00 59.91 106 PRO A O 1
ATOM 869 N N . GLU A 1 107 ? -10.154 14.576 -2.722 1.00 57.59 107 GLU A N 1
ATOM 870 C CA . GLU A 1 107 ? -11.223 15.397 -3.303 1.00 57.59 107 GLU A CA 1
ATOM 871 C C . GLU A 1 107 ? -10.689 16.263 -4.457 1.00 57.59 107 GLU A C 1
ATOM 873 O O . GLU A 1 107 ? -9.533 16.682 -4.459 1.00 57.59 107 GLU A O 1
ATOM 878 N N . TYR A 1 108 ? -11.546 16.547 -5.444 1.00 48.22 108 TYR A N 1
ATOM 879 C CA . TYR A 1 108 ? -11.201 17.165 -6.736 1.00 48.22 108 TYR A CA 1
ATOM 880 C C . TYR A 1 108 ? -10.614 18.596 -6.649 1.00 48.22 108 TYR A C 1
ATOM 882 O O . TYR A 1 108 ? -10.079 19.085 -7.639 1.00 48.22 108 TYR A O 1
ATOM 890 N N . ASN A 1 109 ? -10.672 19.263 -5.488 1.00 47.69 109 ASN A N 1
ATOM 891 C CA . ASN A 1 109 ? -10.439 20.711 -5.370 1.00 47.69 109 ASN A CA 1
ATOM 892 C C . ASN A 1 109 ? -9.187 21.161 -4.605 1.00 47.69 109 ASN A C 1
ATOM 894 O O . ASN A 1 109 ? -8.988 22.365 -4.462 1.00 47.69 109 ASN A O 1
ATOM 898 N N . TYR A 1 110 ? -8.321 20.261 -4.145 1.00 40.19 110 TYR A N 1
ATOM 899 C CA . TYR A 1 110 ? -7.095 20.675 -3.460 1.00 40.19 110 TYR A CA 1
ATOM 900 C C . TYR A 1 110 ? -5.876 20.031 -4.095 1.00 40.19 110 TYR A C 1
ATOM 902 O O . TYR A 1 110 ? -5.921 18.870 -4.507 1.00 40.19 110 TYR A O 1
ATOM 910 N N . GLU A 1 111 ? -4.792 20.813 -4.186 1.00 42.50 111 GLU A N 1
ATOM 911 C CA . GLU A 1 111 ? -3.446 20.303 -4.427 1.00 42.50 111 GLU A CA 1
ATOM 912 C C . GLU A 1 111 ? -3.304 18.995 -3.668 1.00 42.50 111 GLU A C 1
ATOM 914 O O . GLU A 1 111 ? -3.502 18.940 -2.455 1.00 42.50 111 GLU A O 1
ATOM 919 N N . LEU A 1 112 ? -3.092 17.931 -4.431 1.00 40.75 112 LEU A N 1
ATOM 920 C CA . LEU A 1 112 ? -3.152 16.566 -3.956 1.00 40.75 112 LEU A CA 1
ATOM 921 C C . LEU A 1 112 ? -2.164 16.451 -2.795 1.00 40.75 112 LEU A C 1
ATOM 923 O O . LEU A 1 112 ? -0.956 16.348 -3.029 1.00 40.75 112 LEU A O 1
ATOM 927 N N . ASP A 1 113 ? -2.656 16.497 -1.551 1.00 39.97 113 ASP A N 1
ATOM 928 C CA . ASP A 1 113 ? -1.813 16.239 -0.393 1.00 39.97 113 ASP A CA 1
ATOM 929 C C . ASP A 1 113 ? -1.570 14.734 -0.358 1.00 39.97 113 ASP A C 1
ATOM 931 O O . ASP A 1 113 ? -2.187 13.943 0.362 1.00 39.97 113 ASP A O 1
ATOM 935 N N . THR A 1 114 ? -0.660 14.337 -1.244 1.00 43.38 114 THR A N 1
ATOM 936 C CA . THR A 1 114 ? -0.164 12.986 -1.447 1.00 43.38 114 THR A CA 1
ATOM 937 C C . THR A 1 114 ? 0.418 12.398 -0.162 1.00 43.38 114 THR A C 1
ATOM 939 O O . THR A 1 114 ? 0.716 11.206 -0.152 1.00 43.38 114 THR A O 1
ATOM 942 N N . LYS A 1 115 ? 0.555 13.187 0.911 1.00 41.78 115 LYS A N 1
ATOM 943 C CA . LYS A 1 115 ? 1.078 12.769 2.210 1.00 41.78 115 LYS A CA 1
ATOM 944 C C . LYS A 1 115 ? 0.011 12.217 3.160 1.00 41.78 115 LYS A C 1
ATOM 946 O O . LYS A 1 115 ? 0.384 11.557 4.125 1.00 41.78 115 LYS A O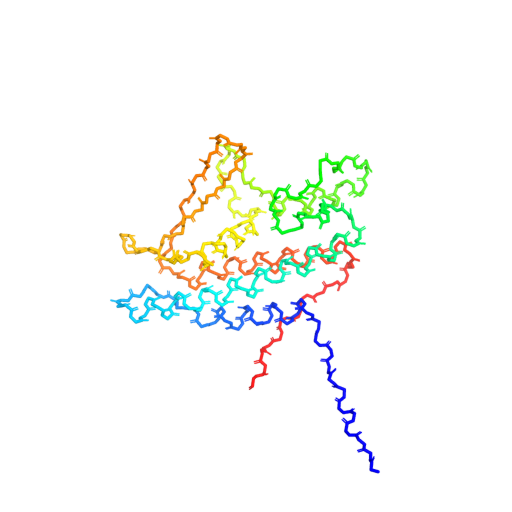 1
ATOM 951 N N . ASN A 1 116 ? -1.285 12.442 2.909 1.00 43.78 116 ASN A N 1
ATOM 952 C CA . ASN A 1 116 ? -2.328 12.114 3.897 1.00 43.78 116 ASN A CA 1
ATOM 953 C C . ASN A 1 116 ? -2.997 10.744 3.702 1.00 43.78 116 ASN A C 1
ATOM 955 O O . ASN A 1 116 ? -3.513 10.183 4.666 1.00 43.78 116 ASN A O 1
ATOM 959 N N . SER A 1 117 ? -2.982 10.166 2.495 1.00 54.91 117 SER A N 1
ATOM 960 C CA . SER A 1 117 ? -3.582 8.845 2.251 1.00 54.91 117 SER A CA 1
ATOM 961 C C . SER A 1 117 ? -3.011 8.161 1.003 1.00 54.91 117 SER A C 1
ATOM 963 O O . SER A 1 117 ? -3.072 8.699 -0.110 1.00 54.91 117 SER A O 1
ATOM 965 N N . SER A 1 118 ? -2.455 6.959 1.182 1.00 63.19 118 SER A N 1
ATOM 966 C CA . SER A 1 118 ? -1.862 6.137 0.113 1.00 63.19 11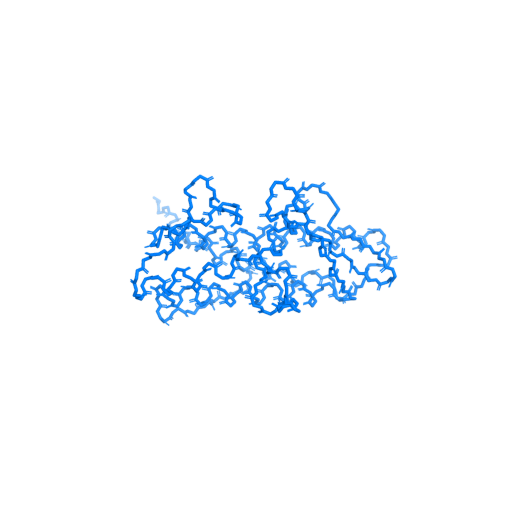8 SER A CA 1
ATOM 967 C C . SER A 1 118 ? -2.359 4.695 0.066 1.00 63.19 118 SER A C 1
ATOM 969 O O . SER A 1 118 ? -2.031 3.951 -0.863 1.00 63.19 118 SER A O 1
ATOM 971 N N . LEU A 1 119 ? -3.219 4.283 1.003 1.00 74.75 119 LEU A N 1
ATOM 972 C CA . LEU A 1 119 ? -3.777 2.928 0.992 1.00 74.75 119 LEU A CA 1
ATOM 973 C C . LEU A 1 119 ? -4.666 2.696 -0.233 1.00 74.75 119 LEU A C 1
ATOM 975 O O . LEU A 1 119 ? -4.685 1.593 -0.783 1.00 74.75 119 LEU A O 1
ATOM 979 N N . TRP A 1 120 ? -5.354 3.741 -0.702 1.00 72.75 120 TRP A N 1
ATOM 980 C CA . TRP A 1 120 ? -6.101 3.694 -1.956 1.00 72.75 120 TRP A CA 1
ATOM 981 C C . TRP A 1 120 ? -5.174 3.485 -3.167 1.00 72.75 120 TRP A C 1
ATOM 983 O O . TRP A 1 120 ? -5.558 2.787 -4.110 1.00 72.75 120 TRP A O 1
ATOM 993 N N . ARG A 1 121 ? -3.935 4.009 -3.136 1.00 79.31 121 ARG A N 1
ATOM 994 C CA . ARG A 1 121 ? -2.931 3.786 -4.194 1.00 79.31 121 ARG A CA 1
ATOM 995 C C . ARG A 1 121 ? -2.498 2.333 -4.221 1.00 79.31 121 ARG A C 1
ATOM 997 O O . ARG A 1 121 ? -2.554 1.716 -5.279 1.00 79.31 121 ARG A O 1
ATOM 1004 N N . LEU A 1 122 ? -2.161 1.762 -3.063 1.00 82.00 122 LEU A N 1
ATOM 1005 C CA . LEU A 1 122 ? -1.808 0.342 -2.946 1.00 82.00 122 LEU A CA 1
ATOM 1006 C C . LEU A 1 122 ? -2.916 -0.569 -3.493 1.00 82.00 122 LEU A C 1
ATOM 1008 O O . LEU A 1 122 ? -2.637 -1.469 -4.283 1.00 82.00 122 LEU A O 1
ATOM 1012 N N . GLN A 1 123 ? -4.176 -0.298 -3.144 1.00 76.94 123 GLN A N 1
ATOM 1013 C CA . GLN A 1 123 ? -5.322 -1.065 -3.646 1.00 76.94 123 GLN A CA 1
ATOM 1014 C C . GLN A 1 123 ? -5.520 -0.900 -5.159 1.00 76.94 123 GLN A C 1
ATOM 1016 O O . GLN A 1 123 ? -5.761 -1.882 -5.863 1.00 76.94 123 GLN A O 1
ATOM 1021 N N . THR A 1 124 ? -5.374 0.321 -5.675 1.00 77.19 124 THR A N 1
ATOM 1022 C CA . THR A 1 124 ? -5.504 0.602 -7.112 1.00 77.19 124 THR A CA 1
ATOM 1023 C C . THR A 1 124 ? -4.395 -0.078 -7.916 1.00 77.19 124 THR A C 1
ATOM 1025 O O . THR A 1 124 ? -4.686 -0.745 -8.909 1.00 77.19 124 THR A O 1
ATOM 1028 N N . LEU A 1 125 ? -3.140 0.018 -7.461 1.00 82.56 125 LEU A N 1
ATOM 1029 C CA . LEU A 1 125 ? -1.998 -0.660 -8.077 1.00 82.56 125 LEU A CA 1
ATOM 1030 C C . LEU A 1 125 ? -2.161 -2.177 -8.047 1.00 82.56 125 LEU A C 1
ATOM 1032 O O . LEU A 1 125 ? -1.891 -2.837 -9.046 1.00 82.56 125 LEU A O 1
ATOM 1036 N N . ARG A 1 126 ? -2.635 -2.747 -6.932 1.00 81.81 126 ARG A N 1
ATOM 1037 C CA . ARG A 1 126 ? -2.902 -4.186 -6.838 1.00 81.81 126 ARG A CA 1
ATOM 1038 C C . ARG A 1 126 ? -3.973 -4.626 -7.830 1.00 81.81 126 ARG A C 1
ATOM 1040 O O . ARG A 1 126 ? -3.820 -5.669 -8.453 1.00 81.81 126 ARG A O 1
ATOM 1047 N N . ASN A 1 127 ? -5.040 -3.853 -8.015 1.00 75.75 127 ASN A N 1
ATOM 1048 C CA . ASN A 1 127 ? -6.058 -4.197 -9.009 1.00 75.75 127 ASN A CA 1
ATOM 1049 C C . ASN A 1 127 ? -5.479 -4.165 -10.432 1.00 75.75 127 ASN A C 1
ATOM 1051 O O . ASN A 1 127 ? -5.743 -5.065 -11.220 1.00 75.75 127 ASN A O 1
ATOM 1055 N N . GLN A 1 128 ? -4.621 -3.193 -10.747 1.00 76.50 128 GLN A N 1
ATOM 1056 C CA . GLN A 1 128 ? -3.917 -3.157 -12.035 1.00 76.50 128 GLN A CA 1
ATOM 1057 C C . GLN A 1 128 ? -2.947 -4.324 -12.209 1.00 76.50 128 GLN A C 1
ATOM 1059 O O . GLN A 1 128 ? -2.889 -4.910 -13.285 1.00 76.50 128 GLN A O 1
ATOM 1064 N N . ALA A 1 129 ? -2.246 -4.711 -11.142 1.00 80.69 129 ALA A N 1
ATOM 1065 C CA . ALA A 1 129 ? -1.379 -5.883 -11.119 1.00 80.69 129 ALA A CA 1
ATOM 1066 C C . ALA A 1 129 ? -2.118 -7.155 -11.535 1.00 80.69 129 ALA A C 1
ATOM 1068 O O . ALA A 1 129 ? -1.605 -7.920 -12.347 1.00 80.69 129 ALA A O 1
ATOM 1069 N N . MET A 1 130 ? -3.344 -7.332 -11.036 1.00 73.44 130 MET A N 1
ATOM 1070 C CA . MET A 1 130 ? -4.202 -8.471 -11.368 1.00 73.44 130 MET A CA 1
ATOM 1071 C C . MET A 1 130 ? -4.704 -8.459 -12.822 1.00 73.44 130 MET A C 1
ATOM 1073 O O . MET A 1 130 ? -5.022 -9.518 -13.353 1.00 73.44 130 MET A O 1
ATOM 1077 N N . HIS A 1 131 ? -4.784 -7.288 -13.465 1.00 72.44 131 HIS A N 1
ATOM 1078 C CA . HIS A 1 131 ? -5.288 -7.127 -14.838 1.00 72.44 131 HIS A CA 1
ATOM 1079 C C . HIS A 1 131 ? -4.187 -6.958 -15.904 1.00 72.44 131 HIS A C 1
ATOM 1081 O O . HIS A 1 131 ? -4.501 -6.850 -17.088 1.00 72.44 131 HIS A O 1
ATOM 1087 N N . GLY A 1 132 ? -2.910 -6.996 -15.507 1.00 61.28 132 GLY A N 1
ATOM 1088 C CA . GLY A 1 132 ? -1.754 -7.008 -16.407 1.00 61.28 132 GLY A CA 1
ATOM 1089 C C . GLY A 1 132 ? -1.149 -5.626 -16.695 1.00 61.28 132 GLY A C 1
ATOM 1090 O O . GLY A 1 132 ? -1.853 -4.652 -16.949 1.00 61.28 132 GLY A O 1
ATOM 1091 N N . ASN A 1 133 ? 0.192 -5.578 -16.688 1.00 64.44 133 ASN A N 1
ATOM 1092 C CA . ASN A 1 133 ? 1.071 -4.414 -16.893 1.00 64.44 133 ASN A CA 1
ATOM 1093 C C . ASN A 1 133 ? 0.831 -3.218 -15.955 1.00 64.44 133 ASN A C 1
ATOM 1095 O O . ASN A 1 133 ? 0.136 -2.256 -16.281 1.00 64.44 133 ASN A O 1
ATOM 1099 N N . ILE A 1 134 ? 1.529 -3.240 -14.818 1.00 73.44 134 ILE A N 1
ATOM 1100 C CA . ILE A 1 134 ? 1.535 -2.159 -13.816 1.00 73.44 134 ILE A CA 1
ATOM 1101 C C . ILE A 1 134 ? 2.464 -1.019 -14.246 1.00 73.44 134 ILE A C 1
ATOM 1103 O O . ILE A 1 134 ? 2.226 0.142 -13.920 1.00 73.44 134 ILE A O 1
ATOM 1107 N N . ILE A 1 135 ? 3.545 -1.350 -14.960 1.00 76.88 135 ILE A N 1
ATOM 1108 C CA . ILE A 1 135 ? 4.664 -0.440 -15.180 1.00 76.88 135 ILE A CA 1
ATOM 1109 C C . ILE A 1 135 ? 4.722 -0.012 -16.645 1.00 76.88 135 ILE A C 1
ATOM 1111 O O . ILE A 1 135 ? 4.970 -0.805 -17.558 1.00 76.88 135 ILE A O 1
ATOM 1115 N N . LYS A 1 136 ? 4.559 1.294 -16.872 1.00 84.31 136 LYS A N 1
ATOM 1116 C CA . LYS A 1 136 ? 4.846 1.936 -18.161 1.00 84.31 136 LYS A CA 1
ATOM 1117 C C . LYS A 1 136 ? 6.097 2.790 -18.041 1.00 84.31 136 LYS A C 1
ATOM 1119 O O . LYS A 1 136 ? 6.247 3.503 -17.058 1.00 84.31 136 LYS A O 1
ATOM 1124 N N . ILE A 1 137 ? 6.976 2.742 -19.038 1.00 82.56 137 ILE A N 1
ATOM 1125 C CA . ILE A 1 137 ? 8.168 3.595 -19.089 1.00 82.56 137 ILE A CA 1
ATOM 1126 C C . ILE A 1 137 ? 7.929 4.676 -20.131 1.00 82.56 137 ILE A C 1
ATOM 1128 O O . ILE A 1 137 ? 7.738 4.370 -21.304 1.00 82.56 137 ILE A O 1
ATOM 1132 N N . ILE A 1 138 ? 7.902 5.935 -19.701 1.00 84.31 138 ILE A N 1
ATOM 1133 C CA . ILE A 1 138 ? 7.668 7.087 -20.577 1.00 84.31 138 ILE A CA 1
ATOM 1134 C C . ILE A 1 138 ? 8.658 8.179 -20.182 1.00 84.31 138 ILE A C 1
ATOM 1136 O O . ILE A 1 138 ? 8.745 8.535 -19.007 1.00 84.31 138 ILE A O 1
ATOM 1140 N N . ARG A 1 139 ? 9.397 8.716 -21.164 1.00 84.25 139 ARG A N 1
ATOM 1141 C CA . ARG A 1 139 ? 10.408 9.775 -20.959 1.00 84.25 139 ARG A CA 1
ATOM 1142 C C . ARG A 1 139 ? 11.399 9.440 -19.833 1.00 84.25 139 ARG A C 1
ATOM 1144 O O . ARG A 1 139 ? 11.664 10.271 -18.972 1.00 84.25 139 ARG A O 1
ATOM 1151 N N . ASN A 1 140 ? 11.911 8.207 -19.837 1.00 84.94 140 ASN A N 1
ATOM 1152 C CA . ASN A 1 140 ? 12.865 7.711 -18.843 1.00 84.94 140 ASN A CA 1
ATOM 1153 C C . ASN A 1 140 ? 12.362 7.819 -17.389 1.00 84.94 140 ASN A C 1
ATOM 1155 O O . ASN A 1 140 ? 13.110 8.188 -16.491 1.00 84.94 140 ASN A O 1
ATOM 1159 N N . LYS A 1 141 ? 11.077 7.528 -17.159 1.00 89.06 141 LYS A N 1
ATOM 1160 C CA . LYS A 1 141 ? 10.467 7.380 -15.829 1.00 89.06 141 LYS A CA 1
ATOM 1161 C C . LYS A 1 141 ? 9.497 6.213 -15.852 1.00 89.06 141 LYS A C 1
ATOM 1163 O O . LYS A 1 141 ? 8.906 5.942 -16.898 1.00 89.06 141 LYS A O 1
ATOM 1168 N N . LEU A 1 142 ? 9.292 5.561 -14.712 1.00 87.44 142 LEU A N 1
ATOM 1169 C CA . LEU A 1 142 ? 8.129 4.699 -14.530 1.00 87.44 142 LEU A CA 1
ATOM 1170 C C . LEU A 1 142 ? 6.899 5.563 -14.325 1.00 87.44 142 LEU A C 1
ATOM 1172 O O . LEU A 1 142 ? 6.977 6.552 -13.606 1.00 87.44 142 LEU A O 1
ATOM 1176 N N . HIS A 1 143 ? 5.786 5.175 -14.929 1.00 87.12 143 HIS A N 1
ATOM 1177 C CA . HIS A 1 143 ? 4.490 5.820 -14.796 1.00 87.12 143 HIS A CA 1
ATOM 1178 C C . HIS A 1 143 ? 3.498 4.834 -14.205 1.00 87.12 143 HIS A C 1
ATOM 1180 O O . HIS A 1 143 ? 3.310 3.736 -14.736 1.00 87.12 143 HIS A O 1
ATOM 1186 N N . PHE A 1 144 ? 2.843 5.276 -13.140 1.00 84.38 144 PHE A N 1
ATOM 1187 C CA . PHE A 1 144 ? 1.762 4.583 -12.466 1.00 84.38 144 PHE A CA 1
ATOM 1188 C C . PHE A 1 144 ? 0.491 5.382 -12.692 1.00 84.38 144 PHE A C 1
ATOM 1190 O O . PHE A 1 144 ? 0.350 6.511 -12.220 1.00 84.38 144 PHE A O 1
ATOM 1197 N N . LYS A 1 145 ? -0.425 4.810 -13.469 1.00 78.12 145 LYS A N 1
ATOM 1198 C CA . LYS A 1 145 ? -1.741 5.402 -13.685 1.00 78.12 145 LYS A CA 1
ATOM 1199 C C . LYS A 1 145 ? -2.635 4.971 -12.535 1.00 78.12 145 LYS A C 1
ATOM 1201 O O . LYS A 1 145 ? -2.648 3.808 -12.182 1.00 78.12 145 LYS A O 1
ATOM 1206 N N . TYR A 1 146 ? -3.442 5.866 -12.010 1.00 77.12 146 TYR A N 1
ATOM 1207 C CA . TYR A 1 146 ? -4.465 5.592 -11.019 1.00 77.12 146 TYR A CA 1
ATOM 1208 C C . TYR A 1 146 ? -5.803 5.991 -11.597 1.00 77.12 146 TYR A C 1
ATOM 1210 O O . TYR A 1 146 ? -5.908 7.007 -12.279 1.00 77.12 146 TYR A O 1
ATOM 1218 N N . THR A 1 147 ? -6.829 5.186 -11.366 1.00 72.38 147 THR A N 1
ATOM 1219 C CA . THR A 1 147 ? -8.176 5.490 -11.841 1.00 72.38 147 THR A CA 1
ATOM 1220 C C . THR A 1 147 ? -9.125 5.375 -10.668 1.00 72.38 147 THR A C 1
ATOM 1222 O O . THR A 1 147 ? -9.313 4.285 -10.133 1.00 72.38 147 THR A O 1
ATOM 1225 N N . ILE A 1 148 ? -9.680 6.512 -10.265 1.00 68.75 148 ILE A N 1
ATOM 1226 C CA . ILE A 1 148 ? -10.635 6.631 -9.169 1.00 68.75 148 ILE A CA 1
ATOM 1227 C C . ILE A 1 148 ? -11.994 6.945 -9.785 1.00 68.75 148 ILE A C 1
ATOM 1229 O O . ILE A 1 148 ? -12.111 7.871 -10.582 1.00 68.75 148 ILE A O 1
ATOM 1233 N N . ARG A 1 149 ? -13.023 6.173 -9.441 1.00 62.00 149 ARG A N 1
ATOM 1234 C CA . ARG A 1 149 ? -14.407 6.475 -9.836 1.00 62.00 149 ARG A CA 1
ATOM 1235 C C . ARG A 1 149 ? -15.078 7.227 -8.690 1.00 62.00 149 ARG A C 1
ATOM 1237 O O . ARG A 1 149 ? -15.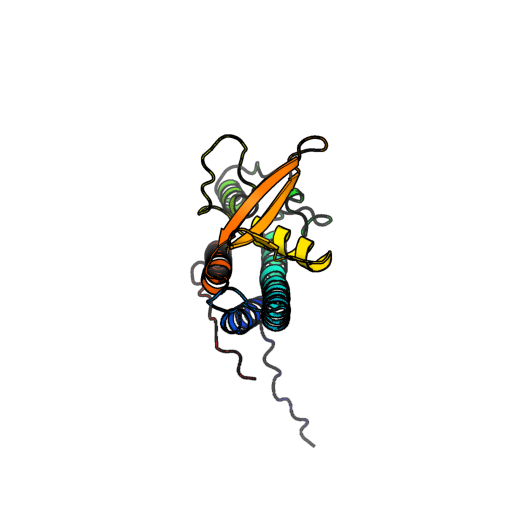169 6.678 -7.603 1.00 62.00 149 ARG A O 1
ATOM 1244 N N . THR A 1 150 ? -15.489 8.473 -8.854 1.00 58.72 150 THR A N 1
ATOM 1245 C CA . THR A 1 150 ? -16.130 9.204 -7.740 1.00 58.72 150 THR A CA 1
ATOM 1246 C C . THR A 1 150 ? -17.628 8.922 -7.673 1.00 58.72 150 THR A C 1
ATOM 1248 O O . THR A 1 150 ? -18.183 8.807 -6.585 1.00 58.72 150 THR A O 1
ATOM 1251 N N . ASP A 1 151 ? -18.259 8.699 -8.823 1.00 62.00 151 ASP A N 1
ATOM 1252 C CA . ASP A 1 151 ? -19.634 8.220 -8.976 1.00 62.00 151 ASP A CA 1
ATOM 1253 C C . ASP A 1 151 ? -19.765 7.395 -10.280 1.00 62.00 151 ASP A C 1
ATOM 1255 O O . ASP A 1 151 ? -18.763 6.926 -10.829 1.00 62.00 151 ASP A O 1
ATOM 1259 N N . LYS A 1 152 ? -20.995 7.141 -10.756 1.00 57.41 152 LYS A N 1
ATOM 1260 C CA . LYS A 1 152 ? -21.232 6.345 -11.976 1.00 57.41 152 LYS A CA 1
ATOM 1261 C C . LYS A 1 152 ? -20.714 7.013 -13.258 1.00 57.41 152 LYS A C 1
ATOM 1263 O O . LYS A 1 152 ? -20.498 6.297 -14.232 1.00 57.41 152 LYS A O 1
ATOM 1268 N N . GLU A 1 153 ? -20.517 8.329 -13.265 1.00 58.28 153 GLU A N 1
ATOM 1269 C CA . GLU A 1 153 ? -20.262 9.117 -14.479 1.00 58.28 153 GLU A CA 1
ATOM 1270 C C . GLU A 1 153 ? -18.877 9.781 -14.477 1.00 58.28 153 GLU A C 1
ATOM 1272 O O . GLU A 1 153 ? -18.303 10.023 -15.538 1.00 58.28 153 GLU A O 1
ATOM 1277 N N . HIS A 1 154 ? -18.282 9.990 -13.302 1.00 61.97 154 HIS A N 1
ATOM 1278 C CA . HIS A 1 154 ? -17.023 10.703 -13.141 1.00 61.97 154 HIS A CA 1
ATOM 1279 C C . HIS A 1 154 ? -15.860 9.751 -12.841 1.00 61.97 154 HIS A C 1
ATOM 1281 O O . HIS A 1 154 ? -15.797 9.062 -11.816 1.00 61.97 154 HIS A O 1
ATOM 1287 N N . VAL A 1 155 ? -14.891 9.743 -13.760 1.00 68.56 155 VAL A N 1
ATOM 1288 C CA . VAL A 1 155 ? -13.642 8.986 -13.653 1.00 68.56 155 VAL A CA 1
ATOM 1289 C C . VAL A 1 155 ? -12.477 9.960 -13.569 1.00 68.56 155 VAL A C 1
ATOM 1291 O O . VAL A 1 155 ? -12.201 10.689 -14.518 1.00 68.56 155 VAL A O 1
ATOM 1294 N N . ILE A 1 156 ? -11.748 9.923 -12.457 1.00 71.81 156 ILE A N 1
ATOM 1295 C CA . ILE A 1 156 ? -10.538 10.716 -12.262 1.00 71.81 156 ILE A CA 1
ATOM 1296 C C . ILE A 1 156 ? -9.317 9.844 -12.541 1.00 71.81 156 ILE A C 1
ATOM 1298 O O . ILE A 1 156 ? -9.191 8.727 -12.028 1.00 71.81 156 ILE A O 1
ATOM 1302 N N . ILE A 1 157 ? -8.403 10.361 -13.362 1.00 75.62 157 ILE A N 1
ATOM 1303 C CA . ILE A 1 157 ? -7.139 9.706 -13.690 1.00 75.62 157 ILE A CA 1
ATOM 1304 C C . ILE A 1 157 ? -5.990 10.506 -13.085 1.00 75.62 157 ILE A C 1
ATOM 1306 O O . ILE A 1 157 ? -5.775 11.652 -13.465 1.00 75.62 157 ILE A O 1
ATOM 1310 N N . PHE A 1 158 ? -5.202 9.867 -12.223 1.00 77.06 158 PHE A N 1
ATOM 1311 C CA . PHE A 1 158 ? -3.931 10.418 -11.749 1.00 77.06 158 PHE A CA 1
ATOM 1312 C C . PHE A 1 158 ? -2.774 9.655 -12.379 1.00 77.06 158 PHE A C 1
ATOM 1314 O O . PHE A 1 158 ? -2.882 8.458 -12.643 1.00 77.06 158 PHE A O 1
ATOM 1321 N N . VAL A 1 159 ? -1.663 10.335 -12.635 1.00 80.50 159 VAL A N 1
ATOM 1322 C CA . VAL A 1 159 ? -0.438 9.689 -13.108 1.00 80.50 159 VAL A CA 1
ATOM 1323 C C . VAL A 1 159 ? 0.697 10.135 -12.209 1.00 80.50 159 VAL A C 1
ATOM 1325 O O . VAL A 1 159 ? 1.048 11.311 -12.184 1.00 80.50 159 VAL A O 1
ATOM 1328 N N . GLU A 1 160 ? 1.271 9.191 -11.474 1.00 84.56 160 GLU A N 1
ATOM 1329 C CA . GLU A 1 160 ? 2.514 9.416 -10.747 1.00 84.56 160 GLU A CA 1
ATOM 1330 C C . GLU A 1 160 ? 3.678 8.875 -11.567 1.00 84.56 160 GLU A C 1
ATOM 1332 O O . GLU A 1 160 ? 3.534 7.901 -12.311 1.00 84.56 160 GLU A O 1
ATOM 1337 N N . SER A 1 161 ? 4.847 9.499 -11.426 1.00 88.69 161 SER A N 1
ATOM 1338 C CA . SER A 1 161 ? 6.053 9.009 -12.079 1.00 88.69 161 SER A CA 1
ATOM 1339 C C . SER A 1 161 ? 7.259 9.014 -11.154 1.00 88.69 161 SER A C 1
ATOM 1341 O O . SER A 1 161 ? 7.367 9.849 -10.259 1.00 88.69 161 SER A O 1
ATOM 1343 N N . THR A 1 162 ? 8.170 8.064 -11.360 1.00 90.50 162 THR A N 1
ATOM 1344 C CA . THR A 1 162 ? 9.399 7.934 -10.568 1.00 90.50 162 THR A CA 1
ATOM 1345 C C . THR A 1 162 ? 10.572 7.477 -11.427 1.00 90.50 162 THR A C 1
ATOM 1347 O O . THR A 1 162 ? 10.420 6.690 -12.360 1.00 90.50 162 THR A O 1
ATOM 1350 N N . GLU A 1 163 ? 11.762 7.950 -11.077 1.00 92.19 163 GLU A N 1
ATOM 1351 C CA . GLU A 1 163 ? 13.042 7.464 -11.610 1.00 92.19 163 GLU A CA 1
ATOM 1352 C C . GLU A 1 163 ? 13.645 6.365 -10.718 1.00 92.19 163 GLU A C 1
ATOM 1354 O O . GLU A 1 163 ? 14.547 5.639 -11.132 1.00 92.19 163 GLU A O 1
ATOM 1359 N N . ASN A 1 164 ? 13.135 6.221 -9.490 1.00 93.81 164 ASN A N 1
ATOM 1360 C CA . ASN A 1 164 ? 13.616 5.268 -8.498 1.00 93.81 164 ASN A CA 1
ATOM 1361 C C . ASN A 1 164 ? 12.443 4.401 -8.002 1.00 93.81 164 ASN A C 1
ATOM 1363 O O . ASN A 1 164 ? 11.679 4.842 -7.131 1.00 93.81 164 ASN A O 1
ATOM 1367 N N . PRO A 1 165 ? 12.283 3.182 -8.549 1.00 92.94 165 PRO A N 1
ATOM 1368 C CA . PRO A 1 165 ? 11.170 2.300 -8.206 1.00 92.94 165 PRO A CA 1
ATOM 1369 C C . PRO A 1 165 ? 11.189 1.915 -6.723 1.00 92.94 165 PRO A C 1
ATOM 1371 O O . PRO A 1 165 ? 10.185 2.070 -6.035 1.00 92.94 165 PRO A O 1
ATOM 1374 N N . TYR A 1 166 ? 12.347 1.508 -6.196 1.00 94.88 166 TYR A N 1
ATOM 1375 C CA . TYR A 1 166 ? 12.513 1.183 -4.777 1.00 94.88 166 TYR A CA 1
ATOM 1376 C C . TYR A 1 166 ? 12.044 2.313 -3.853 1.00 94.88 166 TYR A C 1
ATOM 1378 O O . TYR A 1 166 ? 11.264 2.075 -2.936 1.00 94.88 166 TYR A O 1
ATOM 1386 N N . ARG A 1 167 ? 12.489 3.555 -4.093 1.00 93.56 167 ARG A N 1
ATOM 1387 C CA . ARG A 1 167 ? 12.112 4.708 -3.259 1.00 93.56 167 ARG A CA 1
ATOM 1388 C C . ARG A 1 167 ? 10.601 4.922 -3.261 1.00 93.56 167 ARG A C 1
ATOM 1390 O O . ARG A 1 167 ? 10.038 5.199 -2.207 1.00 93.56 167 ARG A O 1
ATOM 1397 N N . TYR A 1 168 ? 9.974 4.771 -4.422 1.00 91.44 168 TYR A N 1
ATOM 1398 C CA . TYR A 1 168 ? 8.534 4.911 -4.584 1.00 91.44 168 TYR A CA 1
ATOM 1399 C C . TYR A 1 168 ? 7.756 3.866 -3.772 1.00 91.44 168 TYR A C 1
ATOM 1401 O O . TYR A 1 168 ? 6.935 4.214 -2.926 1.00 91.44 168 TYR A O 1
ATOM 1409 N N . PHE A 1 169 ? 8.072 2.579 -3.944 1.00 91.81 169 PHE A N 1
ATOM 1410 C CA . PHE A 1 169 ? 7.401 1.510 -3.196 1.00 91.81 169 PHE A CA 1
ATOM 1411 C C . PHE A 1 169 ? 7.740 1.527 -1.702 1.00 91.81 169 PHE A C 1
ATOM 1413 O O . PHE A 1 169 ? 6.898 1.164 -0.882 1.00 91.81 169 PHE A O 1
ATOM 1420 N N . LYS A 1 170 ? 8.928 2.016 -1.325 1.00 93.19 170 LYS A N 1
ATOM 1421 C CA . LYS A 1 170 ? 9.287 2.230 0.079 1.00 93.19 170 LYS A CA 1
ATOM 1422 C C . LYS A 1 170 ? 8.390 3.279 0.732 1.00 93.19 170 LYS A C 1
ATOM 1424 O O . LYS A 1 170 ? 7.948 3.052 1.849 1.00 93.19 170 LYS A O 1
ATOM 1429 N N . GLN A 1 171 ? 8.096 4.389 0.054 1.00 89.81 171 GLN A N 1
ATOM 1430 C CA . GLN A 1 171 ? 7.181 5.406 0.585 1.00 89.81 171 GLN A CA 1
ATOM 1431 C C . GLN A 1 171 ? 5.792 4.813 0.851 1.00 89.81 171 GLN A C 1
ATOM 1433 O O . GLN A 1 171 ? 5.289 4.933 1.965 1.00 89.81 171 GLN A O 1
ATOM 1438 N N . LEU A 1 172 ? 5.243 4.062 -0.112 1.00 89.06 172 LEU A N 1
ATOM 1439 C CA . LEU A 1 172 ? 3.965 3.361 0.065 1.00 89.06 172 LEU A CA 1
ATOM 1440 C C . LEU A 1 172 ? 4.001 2.366 1.240 1.00 89.06 172 LEU A C 1
ATOM 1442 O O . LEU A 1 172 ? 3.028 2.230 1.983 1.00 89.06 172 LEU A O 1
ATOM 1446 N N . PHE A 1 173 ? 5.122 1.663 1.423 1.00 92.31 173 PHE A N 1
ATOM 1447 C CA . PHE A 1 173 ? 5.305 0.731 2.534 1.00 92.31 173 PHE A CA 1
ATOM 1448 C C . PHE A 1 173 ? 5.401 1.430 3.898 1.00 92.31 173 PHE A C 1
ATOM 1450 O O . PHE A 1 173 ? 4.773 0.986 4.862 1.00 92.31 173 PHE A O 1
ATOM 1457 N N . ASP A 1 174 ? 6.167 2.518 3.989 1.00 89.50 174 ASP A N 1
ATOM 1458 C CA . ASP A 1 174 ? 6.315 3.305 5.214 1.00 89.50 174 ASP A CA 1
ATOM 1459 C C . ASP A 1 174 ? 4.952 3.881 5.647 1.00 89.50 174 ASP A C 1
ATOM 1461 O O . ASP A 1 174 ? 4.587 3.818 6.822 1.00 89.50 174 ASP A O 1
ATOM 1465 N N . GLU A 1 175 ? 4.158 4.377 4.695 1.00 85.56 175 GLU A N 1
ATOM 1466 C CA . GLU A 1 175 ? 2.805 4.890 4.939 1.00 85.56 175 GLU A CA 1
ATOM 1467 C C . GLU A 1 175 ? 1.839 3.789 5.402 1.00 85.56 175 GLU A C 1
ATOM 1469 O O . GLU A 1 175 ? 1.093 3.994 6.363 1.00 85.56 175 GLU A O 1
ATOM 1474 N N . LEU A 1 176 ? 1.902 2.593 4.804 1.00 88.19 176 LEU A N 1
ATOM 1475 C CA . LEU A 1 176 ? 1.164 1.418 5.281 1.00 88.19 176 LEU A CA 1
ATOM 1476 C C . LEU A 1 176 ? 1.537 1.069 6.730 1.00 88.19 176 LEU A C 1
ATOM 1478 O O . LEU A 1 176 ? 0.657 0.814 7.557 1.00 88.19 176 LEU A O 1
ATOM 1482 N N . CYS A 1 177 ? 2.830 1.073 7.059 1.00 89.88 177 CYS A N 1
ATOM 1483 C CA . CYS A 1 177 ? 3.301 0.804 8.416 1.00 89.88 177 CYS A CA 1
ATOM 1484 C C . CYS A 1 177 ? 2.789 1.856 9.407 1.00 89.88 177 CYS A C 1
ATOM 1486 O O . CYS A 1 177 ? 2.292 1.496 10.476 1.00 89.88 177 CYS A O 1
ATOM 1488 N N . ASN A 1 178 ? 2.855 3.139 9.042 1.00 86.69 178 ASN A N 1
ATOM 1489 C CA . ASN A 1 178 ? 2.338 4.239 9.856 1.00 86.69 178 ASN A CA 1
ATOM 1490 C C . ASN A 1 178 ? 0.833 4.103 10.097 1.00 86.69 178 ASN A C 1
ATOM 1492 O O . ASN A 1 178 ? 0.386 4.210 11.239 1.00 86.69 178 ASN A O 1
ATOM 1496 N N . PHE A 1 179 ? 0.061 3.786 9.055 1.00 85.06 179 PHE A N 1
ATOM 1497 C CA . PHE A 1 179 ? -1.370 3.522 9.179 1.00 85.06 179 PHE A CA 1
ATOM 1498 C C . PHE A 1 179 ? -1.661 2.392 10.173 1.00 85.06 179 PHE A C 1
ATOM 1500 O O . PHE A 1 179 ? -2.495 2.545 11.070 1.00 85.06 179 PHE A O 1
ATOM 1507 N N . ILE A 1 180 ? -0.958 1.264 10.045 1.00 87.69 180 ILE A N 1
ATOM 1508 C CA . ILE A 1 180 ? -1.138 0.105 10.925 1.00 87.69 180 ILE A CA 1
ATOM 1509 C C . ILE A 1 180 ? -0.783 0.467 12.367 1.00 87.69 180 ILE A C 1
ATOM 1511 O O . ILE A 1 180 ? -1.546 0.146 13.277 1.00 87.69 180 ILE A O 1
ATOM 1515 N N . ILE A 1 181 ? 0.337 1.161 12.589 1.00 85.69 181 ILE A N 1
ATOM 1516 C CA . ILE A 1 181 ? 0.761 1.610 13.920 1.00 85.69 181 ILE A CA 1
ATOM 1517 C C . ILE A 1 181 ? -0.292 2.531 14.535 1.00 85.69 181 ILE A C 1
ATOM 1519 O O . ILE A 1 181 ? -0.707 2.292 15.668 1.00 85.69 181 ILE A O 1
ATOM 1523 N N . ASN A 1 182 ? -0.738 3.554 13.806 1.00 83.75 182 ASN A N 1
ATOM 1524 C CA . ASN A 1 182 ? -1.708 4.530 14.303 1.00 83.75 182 ASN A CA 1
ATOM 1525 C C . ASN A 1 182 ? -3.048 3.859 14.624 1.00 83.75 182 ASN A C 1
ATOM 1527 O O . ASN A 1 182 ? -3.580 4.033 15.719 1.00 83.75 182 ASN A O 1
ATOM 1531 N N . THR A 1 183 ? -3.537 3.001 13.730 1.00 82.38 183 THR A N 1
ATOM 1532 C CA . THR A 1 183 ? -4.774 2.236 13.936 1.00 82.38 183 THR A CA 1
ATOM 1533 C C . THR A 1 183 ? -4.672 1.308 15.143 1.00 82.38 183 THR A C 1
ATOM 1535 O O . THR A 1 183 ? -5.548 1.287 16.007 1.00 82.38 183 THR A O 1
ATOM 1538 N N . LYS A 1 184 ? -3.583 0.542 15.250 1.00 84.12 184 LYS A N 1
ATOM 1539 C CA . LYS A 1 184 ? -3.378 -0.372 16.376 1.00 84.12 184 LYS A CA 1
ATOM 1540 C C . LYS A 1 184 ? -3.181 0.380 17.689 1.00 84.12 184 LYS A C 1
ATOM 1542 O O . LYS A 1 184 ? -3.604 -0.138 18.713 1.00 84.12 184 LYS A O 1
ATOM 1547 N N . LYS A 1 185 ? -2.610 1.589 17.679 1.00 83.69 185 LYS A N 1
ATOM 1548 C CA . LYS A 1 185 ? -2.507 2.453 18.866 1.00 83.69 185 LYS A CA 1
ATOM 1549 C C . LYS A 1 185 ? -3.862 2.944 19.363 1.00 83.69 185 LYS A C 1
ATOM 1551 O O . LYS A 1 185 ? -4.062 2.990 20.571 1.00 83.69 185 LYS A O 1
ATOM 1556 N N . ILE A 1 186 ? -4.803 3.232 18.462 1.00 80.31 186 ILE A N 1
ATOM 1557 C CA . ILE A 1 186 ? -6.196 3.526 18.841 1.00 80.31 186 ILE A CA 1
ATOM 1558 C C . ILE A 1 186 ? -6.821 2.317 19.560 1.00 80.31 186 ILE A C 1
ATOM 1560 O O . ILE A 1 186 ? -7.566 2.469 20.521 1.00 80.31 186 ILE A O 1
ATOM 1564 N N . MET A 1 187 ? -6.492 1.101 19.118 1.00 79.25 187 MET A N 1
ATOM 1565 C CA . MET A 1 187 ? -6.991 -0.151 19.700 1.00 79.25 187 MET A CA 1
ATOM 1566 C C . MET A 1 187 ? -6.248 -0.609 20.968 1.00 79.25 187 MET A C 1
ATOM 1568 O O . MET A 1 187 ? -6.817 -1.350 21.772 1.00 79.25 187 MET A O 1
ATOM 1572 N N . ASN A 1 188 ? -4.968 -0.257 21.088 1.00 80.62 188 ASN A N 1
ATOM 1573 C CA . ASN A 1 188 ? -4.032 -0.591 22.159 1.00 80.62 188 ASN A CA 1
ATOM 1574 C C . ASN A 1 188 ? -2.861 0.410 22.127 1.00 80.62 188 ASN A C 1
ATOM 1576 O O . ASN A 1 188 ? -1.934 0.265 21.325 1.00 80.62 188 ASN A O 1
ATOM 1580 N N . SER A 1 189 ? -2.872 1.392 23.028 1.00 78.00 189 SER A N 1
ATOM 1581 C CA . SER A 1 189 ? -1.929 2.523 23.054 1.00 78.00 189 SER A CA 1
ATOM 1582 C C . SER A 1 189 ? -0.447 2.126 23.110 1.00 78.00 189 SER A C 1
ATOM 1584 O O . SER A 1 189 ? 0.405 2.861 22.610 1.00 78.00 189 SER A O 1
ATOM 1586 N N . ASN A 1 190 ? -0.131 0.942 23.643 1.00 75.44 190 ASN A N 1
ATOM 1587 C CA . ASN A 1 190 ? 1.236 0.431 23.772 1.00 75.44 190 ASN A CA 1
ATOM 1588 C C . ASN A 1 190 ? 1.730 -0.352 22.542 1.00 75.44 190 ASN A C 1
ATOM 1590 O O . ASN A 1 190 ? 2.823 -0.928 22.573 1.00 75.44 190 ASN A O 1
ATOM 1594 N N . TYR A 1 191 ? 0.951 -0.411 21.456 1.00 80.69 191 TYR A N 1
ATOM 1595 C CA . TYR A 1 191 ? 1.322 -1.179 20.272 1.00 80.69 191 TYR A CA 1
ATOM 1596 C C . TYR A 1 191 ? 2.605 -0.655 19.608 1.00 80.69 191 TYR A C 1
ATOM 1598 O O . TYR A 1 191 ? 2.762 0.537 19.328 1.00 80.69 191 TYR A O 1
ATOM 1606 N N . LYS A 1 192 ? 3.506 -1.591 19.290 1.00 74.50 192 LYS A N 1
ATOM 1607 C CA . LYS A 1 192 ? 4.702 -1.364 18.475 1.00 74.50 192 LYS A CA 1
ATOM 1608 C C . LYS A 1 192 ? 4.747 -2.404 17.365 1.00 74.50 192 LYS A C 1
ATOM 1610 O O . LYS A 1 192 ? 4.709 -3.603 17.642 1.00 74.50 192 LYS A O 1
ATOM 1615 N N . LEU A 1 193 ? 4.875 -1.941 16.126 1.00 76.75 193 LEU A N 1
ATOM 1616 C CA . LEU A 1 193 ? 5.095 -2.823 14.991 1.00 76.75 193 LEU A CA 1
ATOM 1617 C C . LEU A 1 193 ? 6.527 -3.367 15.049 1.00 76.75 193 LEU A C 1
ATOM 1619 O O . LEU A 1 193 ? 7.486 -2.602 15.132 1.00 76.75 193 LEU A O 1
ATOM 1623 N N . LYS A 1 194 ? 6.673 -4.693 15.027 1.00 76.19 194 LYS A N 1
ATOM 1624 C CA . LYS A 1 194 ? 7.977 -5.363 14.990 1.00 76.19 194 LYS A CA 1
ATOM 1625 C C . LYS A 1 194 ? 8.145 -6.035 13.637 1.00 76.19 194 LYS A C 1
ATOM 1627 O O . LYS A 1 194 ? 7.633 -7.129 13.428 1.00 76.19 194 LYS A O 1
ATOM 1632 N N . ILE A 1 195 ? 8.887 -5.392 12.745 1.00 72.75 195 ILE A N 1
ATOM 1633 C CA . ILE A 1 195 ? 9.290 -5.993 11.475 1.00 72.75 195 ILE A CA 1
ATOM 1634 C C . ILE A 1 195 ? 10.602 -6.722 11.738 1.00 72.75 195 ILE A C 1
ATOM 1636 O O . ILE A 1 195 ? 11.658 -6.103 11.846 1.00 72.75 195 ILE A O 1
ATOM 1640 N N . LYS A 1 196 ? 10.528 -8.039 11.926 1.00 68.56 196 LYS A N 1
ATOM 1641 C CA . LYS A 1 196 ? 11.733 -8.871 11.961 1.00 68.56 196 LYS A CA 1
ATOM 1642 C C . LYS A 1 196 ? 12.139 -9.232 10.529 1.00 68.56 196 LYS A C 1
ATOM 1644 O O . LYS A 1 196 ? 11.246 -9.350 9.683 1.00 68.56 196 LYS A O 1
ATOM 1649 N N . PRO A 1 197 ? 13.441 -9.430 10.258 1.00 58.56 197 PRO A N 1
ATOM 1650 C CA . PRO A 1 197 ? 13.877 -10.035 9.009 1.00 58.56 197 PRO A CA 1
ATOM 1651 C C . PRO A 1 197 ? 13.176 -11.381 8.829 1.00 58.56 197 PRO A C 1
ATOM 1653 O O . PRO A 1 197 ? 13.042 -12.141 9.793 1.00 58.56 197 PRO A O 1
ATOM 1656 N N . LEU A 1 198 ? 12.725 -11.665 7.610 1.00 54.69 198 LEU A N 1
ATOM 1657 C CA . LEU A 1 198 ? 12.272 -13.003 7.251 1.00 54.69 198 LEU A CA 1
ATOM 1658 C C . LEU A 1 198 ? 13.511 -13.908 7.292 1.00 54.69 198 LEU A C 1
ATOM 1660 O O . LEU A 1 198 ? 14.422 -13.739 6.487 1.00 54.69 198 LEU A O 1
ATOM 1664 N N . GLN A 1 199 ? 13.581 -14.794 8.287 1.00 49.12 199 GLN A N 1
ATOM 1665 C CA . GLN A 1 199 ? 14.542 -15.895 8.286 1.00 49.12 199 GLN A CA 1
ATOM 1666 C C . GLN A 1 199 ? 13.950 -16.965 7.371 1.00 49.12 199 GLN A C 1
ATOM 1668 O O . GLN A 1 199 ? 12.922 -17.551 7.715 1.00 49.12 199 GLN A O 1
ATOM 1673 N N . ILE A 1 200 ? 14.535 -17.115 6.184 1.00 45.41 200 ILE A N 1
ATOM 1674 C CA . ILE A 1 200 ? 14.187 -18.143 5.196 1.00 45.41 200 ILE A CA 1
ATOM 1675 C C . ILE A 1 200 ? 15.253 -19.228 5.277 1.00 45.41 200 ILE A C 1
ATOM 1677 O O . ILE A 1 200 ? 16.444 -18.844 5.328 1.00 45.41 200 ILE A O 1
#

Radius of gyration: 18.65 Å; Cα contacts (8 Å, |Δi|>4): 222; chains: 1; bounding box: 41×63×45 Å